Protein AF-C7J735-F1 (afdb_monomer_lite)

Radius of gyration: 34.57 Å; chains: 1; bounding box: 95×68×77 Å

Sequence (208 aa):
MADGSDGPDVSPAAAAAAGGGGGGEIWGTLEELLLACAVSRHGTGSWDSVAMEVQTRSPLAARPGLTPTSCRLRFRHLHRRFSVGGAAEEDDDDEEAEEGGPDASAADGWMDELRRLRVAELRREVERCDLSIGTLQTKVKRLREEREQSIHGGGGGEGKPETANGDERLSSEEPGRSCRESNSTDLKPAARAGDHSVKAEEEDEDAA

Organism: Oryza sativa subsp. japonica (NCBI:txid39947)

Foldseek 3Di:
DDDDDDDDDDDPPPPPPPPDPPPPDPDDLLLLLLLLVQCLPVKPPCLVSSLVSSLVPDPCVVPPDSHSVNSLVVVQVVLCVVVVVPDDDDPDPDPDDDPDDPISVSSVVCSVVSVVVVVVVVVVVVVVVVVVVVVVVVVVVVVVVVVVCVVVVVPDPDPDDDDDDDDDDDDDDDDDDDDDDDDDPDDDDDDDDDDDDDDDDDDDDDDD

Secondary structure (DSSP, 8-state):
-------------SSTT---TTTT-S--HHHHHHHHHHHHHH-TT-HHHHHHHHHHH-TTTTSTT--HHHHHHHHHHHHHHHHTTS--------TT--S-PPPTHHHHHHHHHHHHHHHHHHHHHHHHHHHHHHHHHHHHHHHHHHHHHHHHHTS-----------------------------------------------------

pLDDT: mean 74.56, std 21.27, range [34.97, 98.69]

Structure (mmCIF, N/CA/C/O backbone):
data_AF-C7J735-F1
#
_entry.id   AF-C7J735-F1
#
loop_
_atom_site.group_PDB
_atom_site.id
_atom_site.type_symbol
_atom_site.label_atom_id
_atom_site.label_alt_id
_atom_site.label_comp_id
_atom_site.label_asym_id
_atom_site.label_entity_id
_atom_site.label_seq_id
_atom_site.pdbx_PDB_ins_code
_atom_site.Cartn_x
_atom_site.Cartn_y
_atom_site.Cartn_z
_atom_site.occupancy
_atom_site.B_iso_or_equiv
_atom_site.auth_seq_id
_atom_site.auth_comp_id
_atom_site.auth_asym_id
_atom_site.auth_atom_id
_atom_site.pdbx_PDB_model_num
ATOM 1 N N . MET A 1 1 ? -54.122 29.408 31.989 1.00 50.25 1 MET A N 1
ATOM 2 C CA . MET A 1 1 ? -52.896 30.212 31.811 1.00 50.25 1 MET A CA 1
ATOM 3 C C . MET A 1 1 ? -51.697 29.307 32.062 1.00 50.25 1 MET A C 1
ATOM 5 O O . MET A 1 1 ? -51.271 29.199 33.200 1.00 50.25 1 MET A O 1
ATOM 9 N N . ALA A 1 2 ? -51.258 28.586 31.032 1.00 67.94 2 ALA A N 1
ATOM 10 C CA . ALA A 1 2 ? -49.938 27.966 30.871 1.00 67.94 2 ALA A CA 1
ATOM 11 C C . ALA A 1 2 ? -49.992 27.263 29.506 1.00 67.94 2 ALA A C 1
ATOM 13 O O . ALA A 1 2 ? -50.450 26.131 29.393 1.00 67.94 2 ALA A O 1
ATOM 14 N N . ASP A 1 3 ? -49.683 28.045 28.480 1.00 53.84 3 ASP A N 1
ATOM 15 C CA . ASP A 1 3 ? -49.503 27.636 27.091 1.00 53.84 3 ASP A CA 1
ATOM 16 C C . ASP A 1 3 ? -48.091 27.040 26.972 1.00 53.84 3 ASP A C 1
ATOM 18 O O . ASP A 1 3 ? -47.134 27.640 27.467 1.00 53.84 3 ASP A O 1
ATOM 22 N N . GLY A 1 4 ? -47.968 25.837 26.417 1.00 67.69 4 GLY A N 1
ATOM 23 C CA . GLY A 1 4 ? -46.703 25.116 26.275 1.00 67.69 4 GLY A CA 1
ATOM 24 C C . GLY A 1 4 ? -46.519 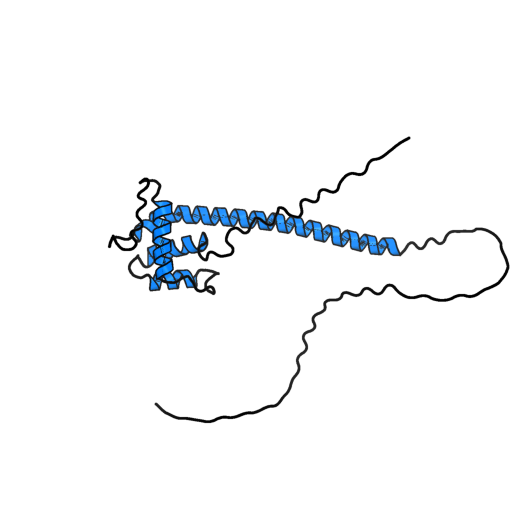24.709 24.824 1.00 67.69 4 GLY A C 1
ATOM 25 O O . GLY A 1 4 ? -47.017 23.663 24.422 1.00 67.69 4 GLY A O 1
ATOM 26 N N . SER A 1 5 ? -45.852 25.572 24.056 1.00 69.50 5 SER A N 1
ATOM 27 C CA . SER A 1 5 ? -45.596 25.419 22.623 1.00 69.50 5 SER A CA 1
ATOM 28 C C . SER A 1 5 ? -44.799 24.168 22.262 1.00 69.50 5 SER A C 1
ATOM 30 O O . SER A 1 5 ? -43.700 23.941 22.769 1.00 69.50 5 SER A O 1
ATOM 32 N N . ASP A 1 6 ? -45.338 23.459 21.274 1.00 58.41 6 ASP A N 1
ATOM 33 C CA . ASP A 1 6 ? -44.662 22.560 20.342 1.00 58.41 6 ASP A CA 1
ATOM 34 C C . ASP A 1 6 ? -43.613 23.284 19.477 1.00 58.41 6 ASP A C 1
ATOM 36 O O . ASP A 1 6 ? -43.806 24.432 19.064 1.00 58.41 6 ASP A O 1
ATOM 40 N N . GLY A 1 7 ? -42.551 22.563 19.107 1.00 60.53 7 GLY A N 1
ATOM 41 C CA . GLY A 1 7 ? -41.703 22.897 17.959 1.00 60.53 7 GLY A CA 1
ATOM 42 C C . GLY A 1 7 ? -40.249 22.419 18.074 1.00 60.53 7 GLY A C 1
ATOM 43 O O . GLY A 1 7 ? -39.656 22.469 19.148 1.00 60.53 7 GLY A O 1
ATOM 44 N N . PRO A 1 8 ? -39.610 22.086 16.944 1.00 60.94 8 PRO A N 1
ATOM 45 C CA . PRO A 1 8 ? -39.912 20.893 16.152 1.00 60.94 8 PRO A CA 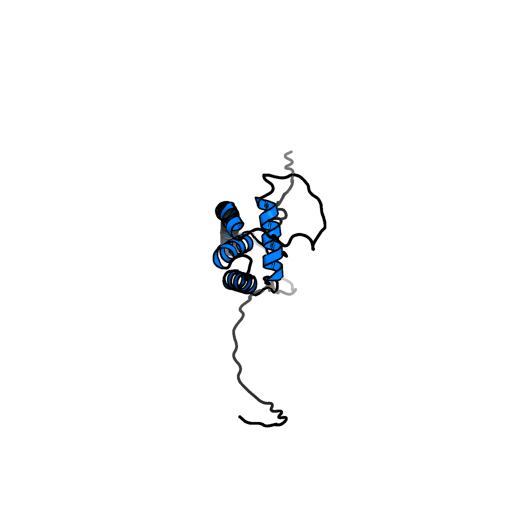1
ATOM 46 C C . PRO A 1 8 ? -38.731 19.905 16.120 1.00 60.94 8 PRO A C 1
ATOM 48 O O . PRO A 1 8 ? -37.568 20.291 16.218 1.00 60.94 8 PRO A O 1
ATOM 51 N N . ASP A 1 9 ? -39.057 18.625 15.926 1.00 51.97 9 ASP A N 1
ATOM 52 C CA . ASP A 1 9 ? -38.133 17.535 15.598 1.00 51.97 9 ASP A CA 1
ATOM 53 C C . ASP A 1 9 ? -37.339 17.869 14.322 1.00 51.97 9 ASP A C 1
ATOM 55 O O . ASP A 1 9 ? -37.845 17.806 13.202 1.00 51.97 9 ASP A O 1
ATOM 59 N N . VAL A 1 10 ? -36.082 18.270 14.499 1.00 60.06 10 VAL A N 1
ATOM 60 C CA . VAL A 1 10 ? -35.089 18.367 13.429 1.00 60.06 10 VAL A CA 1
ATOM 61 C C . VAL A 1 10 ? -34.220 17.120 13.533 1.00 60.06 10 VAL A C 1
ATOM 63 O O . VAL A 1 10 ? -33.261 17.049 14.296 1.00 60.06 10 VAL A O 1
ATOM 66 N N . SER A 1 11 ? -34.596 16.107 12.758 1.00 61.34 11 SER A N 1
ATOM 67 C CA . SER A 1 11 ? -33.798 14.911 12.506 1.00 61.34 11 SER A CA 1
ATOM 68 C C . SER A 1 11 ? -32.768 15.192 11.398 1.00 61.34 11 SER A C 1
ATOM 70 O O . SER A 1 11 ? -33.152 15.296 10.231 1.00 61.34 11 SER A O 1
ATOM 72 N N . PRO A 1 12 ? -31.450 15.257 11.677 1.00 51.78 12 PRO A N 1
ATOM 73 C CA . PRO A 1 12 ? -30.425 15.292 10.639 1.00 51.78 12 PRO A CA 1
ATOM 74 C C . PRO A 1 12 ? -30.079 13.858 10.200 1.00 51.78 12 PRO A C 1
ATOM 76 O O . PRO A 1 12 ? -28.960 13.392 10.380 1.00 51.78 12 PRO A O 1
ATOM 79 N N . ALA A 1 13 ? -31.040 13.122 9.634 1.00 50.16 13 ALA A N 1
ATOM 80 C CA . ALA A 1 13 ? -30.799 11.756 9.146 1.00 50.16 13 ALA A CA 1
ATOM 81 C C . ALA A 1 13 ? -30.350 11.696 7.669 1.00 50.16 13 ALA A C 1
ATOM 83 O O . ALA A 1 13 ? -29.989 10.629 7.181 1.00 50.16 13 ALA A O 1
ATOM 84 N N . ALA A 1 14 ? -30.335 12.827 6.952 1.00 45.50 14 ALA A N 1
ATOM 85 C CA . ALA A 1 14 ? -30.096 12.859 5.503 1.00 45.50 14 ALA A CA 1
ATOM 86 C C . ALA A 1 14 ? -28.713 13.393 5.069 1.00 45.50 14 ALA A C 1
ATOM 88 O O . ALA A 1 14 ? -28.390 13.340 3.887 1.00 45.50 14 ALA A O 1
ATOM 89 N N . ALA A 1 15 ? -27.866 13.875 5.988 1.00 41.88 15 ALA A N 1
ATOM 90 C CA . ALA A 1 15 ? -26.591 14.520 5.630 1.00 41.88 15 ALA A CA 1
ATOM 91 C C . ALA A 1 15 ? -25.355 13.590 5.643 1.00 41.88 15 ALA A C 1
ATOM 93 O O . ALA A 1 15 ? -24.274 14.005 5.237 1.00 41.88 15 ALA A O 1
ATOM 94 N N . ALA A 1 16 ? -25.486 12.328 6.066 1.00 42.38 16 ALA A N 1
ATOM 95 C CA . ALA A 1 16 ? -24.344 11.412 6.220 1.00 42.38 16 ALA A CA 1
ATOM 96 C C . ALA A 1 16 ? -24.025 10.547 4.978 1.00 42.38 16 ALA A C 1
ATOM 98 O O . ALA A 1 16 ? -23.106 9.733 5.017 1.00 42.38 16 ALA A O 1
ATOM 99 N N . ALA A 1 17 ? -24.742 10.720 3.861 1.00 41.00 17 ALA A N 1
ATOM 100 C CA . ALA A 1 17 ? -24.551 9.918 2.644 1.00 41.00 17 ALA A CA 1
ATOM 101 C C . ALA A 1 17 ? -23.485 10.470 1.668 1.00 41.00 17 ALA A C 1
ATOM 103 O O . ALA A 1 17 ? -23.292 9.913 0.592 1.00 41.00 17 ALA A O 1
ATOM 104 N N . ALA A 1 18 ? -22.752 11.528 2.033 1.00 38.03 18 ALA A N 1
ATOM 105 C CA . ALA A 1 18 ? -21.696 12.127 1.206 1.00 38.03 18 ALA A CA 1
ATOM 106 C C . ALA A 1 18 ? -20.280 11.617 1.565 1.00 38.03 18 ALA A C 1
ATOM 108 O O . ALA A 1 18 ? -19.313 12.372 1.558 1.00 38.03 18 ALA A O 1
ATOM 109 N N . GLY A 1 19 ? -20.163 10.329 1.913 1.00 36.25 19 GLY A N 1
ATOM 110 C CA . GLY A 1 19 ? -18.908 9.666 2.302 1.00 36.25 19 GLY A CA 1
ATOM 111 C C . GLY A 1 19 ? -18.383 8.625 1.306 1.00 36.25 19 GLY A C 1
ATOM 112 O O . GLY A 1 19 ? -17.532 7.828 1.681 1.00 36.25 19 GLY A O 1
ATOM 113 N N . GLY A 1 20 ? -18.896 8.609 0.071 1.00 37.41 20 GLY A N 1
ATOM 114 C CA . GLY A 1 20 ? -18.528 7.664 -0.994 1.00 37.41 20 GLY A CA 1
ATOM 115 C C . GLY A 1 20 ? -18.121 8.373 -2.288 1.00 37.41 20 GLY A C 1
ATOM 116 O O . GLY A 1 20 ? -18.670 8.098 -3.352 1.00 37.41 20 GLY A O 1
ATOM 117 N N . GLY A 1 21 ? -17.212 9.346 -2.202 1.00 34.97 21 GLY A N 1
ATOM 118 C CA . GLY A 1 21 ? -16.634 10.003 -3.376 1.00 34.97 21 GLY A CA 1
ATOM 119 C C . GLY A 1 21 ? -15.638 9.078 -4.067 1.00 34.97 21 GLY A C 1
ATOM 120 O O . GLY A 1 21 ? -14.486 9.016 -3.656 1.00 34.97 21 GLY A O 1
ATOM 121 N N . GLY A 1 22 ? -16.106 8.345 -5.081 1.00 39.25 22 GLY A N 1
ATOM 122 C CA . GLY A 1 22 ? -15.268 7.496 -5.935 1.00 39.25 22 GLY A CA 1
ATOM 123 C C . GLY A 1 22 ? -15.915 6.201 -6.443 1.00 39.25 22 GLY A C 1
ATOM 124 O O . GLY A 1 22 ? -15.202 5.296 -6.851 1.00 39.25 22 GLY A O 1
ATOM 125 N N . GLY A 1 23 ? -17.247 6.063 -6.434 1.00 46.22 23 GLY A N 1
ATOM 126 C CA . GLY A 1 23 ? -17.954 4.829 -6.829 1.00 46.22 23 GLY A CA 1
ATOM 127 C C . GLY A 1 23 ? -17.825 4.375 -8.296 1.00 46.22 23 GLY A C 1
ATOM 128 O O . GLY A 1 23 ? -18.553 3.471 -8.699 1.00 46.22 23 GLY A O 1
ATOM 129 N N . GLY A 1 24 ? -16.925 4.957 -9.094 1.00 60.53 24 GLY A N 1
ATOM 130 C CA . GLY A 1 24 ? -16.769 4.641 -10.518 1.00 60.53 24 GLY A CA 1
ATOM 131 C C . GLY A 1 24 ? -15.336 4.631 -11.054 1.00 60.53 24 GLY A C 1
ATOM 132 O O . GLY A 1 24 ? -15.134 4.151 -12.165 1.00 60.53 24 GLY A O 1
ATOM 133 N N . GLU A 1 25 ? -14.340 5.098 -10.299 1.00 79.31 25 GLU A N 1
ATOM 134 C CA . GLU A 1 25 ? -12.951 5.087 -10.765 1.00 79.31 25 GLU A CA 1
ATOM 135 C C . GLU A 1 25 ? -12.218 3.858 -10.213 1.00 79.31 25 GLU A C 1
ATOM 137 O O . GLU A 1 25 ? -12.292 3.554 -9.026 1.00 79.31 25 GLU A O 1
ATOM 142 N N . ILE A 1 26 ? -11.540 3.112 -11.089 1.00 87.62 26 ILE A N 1
ATOM 143 C CA . ILE A 1 26 ? -10.794 1.892 -10.723 1.00 87.62 26 ILE A CA 1
ATOM 144 C C . ILE A 1 26 ? -9.548 2.239 -9.891 1.00 87.62 26 ILE A C 1
ATOM 146 O O . ILE A 1 26 ? -9.051 1.404 -9.146 1.00 87.62 26 ILE A O 1
ATOM 150 N N . TRP A 1 27 ? -9.058 3.474 -9.996 1.00 91.38 27 TRP A N 1
ATOM 151 C CA . TRP A 1 27 ? -7.826 3.941 -9.373 1.00 91.38 27 TRP A CA 1
ATOM 152 C C . TRP A 1 27 ? -8.082 4.641 -8.033 1.00 91.38 27 TRP A C 1
ATOM 154 O O . TRP A 1 27 ? -8.308 5.849 -7.994 1.00 91.38 27 TRP A O 1
ATOM 164 N N . GLY A 1 28 ? -8.013 3.887 -6.932 1.00 91.88 28 GLY A N 1
ATOM 165 C CA . GLY A 1 28 ? -7.930 4.425 -5.570 1.00 91.88 28 GLY A CA 1
ATOM 166 C C . GLY A 1 28 ? -6.485 4.563 -5.072 1.00 91.88 28 GLY A C 1
ATOM 167 O O . GLY A 1 28 ? -5.532 4.212 -5.769 1.00 91.88 28 GLY A O 1
ATOM 168 N N . THR A 1 29 ? -6.298 5.024 -3.827 1.00 94.62 29 THR A N 1
ATOM 169 C CA . THR A 1 29 ? -4.947 5.134 -3.225 1.00 94.62 29 THR A CA 1
ATOM 170 C C . THR A 1 29 ? -4.247 3.782 -3.093 1.00 94.62 29 THR A C 1
ATOM 172 O O . THR A 1 29 ? -3.018 3.715 -3.114 1.00 94.62 29 THR A O 1
ATOM 175 N N . LEU A 1 30 ? -5.015 2.693 -2.959 1.00 95.31 30 LEU A N 1
ATOM 176 C CA . LEU A 1 30 ? -4.481 1.336 -2.947 1.00 95.31 30 LEU A CA 1
ATOM 177 C C . LEU A 1 30 ? -3.935 0.959 -4.323 1.00 95.31 30 LEU A C 1
ATOM 179 O O . LEU A 1 30 ? -2.794 0.519 -4.416 1.00 95.31 30 LEU A O 1
ATOM 183 N N . GLU A 1 31 ? -4.725 1.136 -5.379 1.00 95.38 31 GLU A N 1
ATOM 184 C CA . GLU A 1 31 ? -4.323 0.805 -6.745 1.00 95.38 31 GLU A CA 1
ATOM 185 C C . GLU A 1 31 ? -3.136 1.659 -7.208 1.00 95.38 31 GLU A C 1
ATOM 187 O O . GLU A 1 31 ? -2.222 1.132 -7.837 1.00 95.38 31 GLU A O 1
ATOM 192 N N . GLU A 1 32 ? -3.088 2.940 -6.831 1.00 95.88 32 GLU A N 1
ATOM 193 C CA . GLU A 1 32 ? -1.933 3.820 -7.058 1.00 95.88 32 GLU A CA 1
ATOM 194 C C . GLU A 1 32 ? -0.662 3.313 -6.353 1.00 95.88 32 GLU A C 1
ATOM 196 O O . GLU A 1 32 ? 0.412 3.271 -6.958 1.00 95.88 32 GLU A O 1
ATOM 201 N N . LEU A 1 33 ? -0.778 2.875 -5.094 1.00 97.12 33 LEU A N 1
ATOM 202 C CA . LEU A 1 33 ? 0.336 2.291 -4.346 1.00 97.12 33 LEU A CA 1
ATOM 203 C C . LEU A 1 33 ? 0.805 0.965 -4.962 1.00 97.12 33 LEU A C 1
ATOM 205 O O . LEU A 1 33 ? 2.007 0.745 -5.110 1.00 97.12 33 LEU A O 1
ATOM 209 N N . LEU A 1 34 ? -0.128 0.087 -5.340 1.00 96.62 34 LEU A N 1
ATOM 210 C CA . LEU A 1 34 ? 0.181 -1.181 -6.003 1.00 96.62 34 LEU A CA 1
ATOM 211 C C . LEU A 1 34 ? 0.889 -0.952 -7.338 1.00 96.62 34 LEU A C 1
ATOM 213 O O . LEU A 1 34 ? 1.871 -1.636 -7.620 1.00 96.62 34 LEU A O 1
ATOM 217 N N . LEU A 1 35 ? 0.434 0.030 -8.120 1.00 97.06 35 LEU A N 1
ATOM 218 C CA . LEU A 1 35 ? 1.056 0.413 -9.382 1.00 97.06 35 LEU A CA 1
ATOM 219 C C . LEU A 1 35 ? 2.502 0.867 -9.181 1.00 97.06 35 LEU A C 1
ATOM 221 O O . LEU A 1 35 ? 3.392 0.347 -9.850 1.00 97.06 35 LEU A O 1
ATOM 225 N N . ALA A 1 36 ? 2.759 1.773 -8.233 1.00 97.00 36 ALA A N 1
ATOM 226 C CA . ALA A 1 36 ? 4.119 2.218 -7.929 1.00 97.00 36 ALA A CA 1
ATOM 227 C C . ALA A 1 36 ? 5.021 1.048 -7.497 1.00 97.00 36 ALA A C 1
ATOM 229 O O . ALA A 1 36 ? 6.144 0.916 -7.978 1.00 97.00 36 ALA A O 1
ATOM 230 N N . CYS A 1 37 ? 4.511 0.150 -6.647 1.00 96.56 37 CYS A N 1
ATOM 231 C CA . CYS A 1 37 ? 5.246 -1.037 -6.212 1.00 96.56 37 CYS A CA 1
ATOM 232 C C . CYS A 1 37 ? 5.483 -2.069 -7.324 1.00 96.56 37 CYS A C 1
ATOM 234 O O . CYS A 1 37 ? 6.403 -2.876 -7.193 1.00 96.56 37 CYS A O 1
ATOM 236 N N . ALA A 1 38 ? 4.627 -2.134 -8.342 1.00 97.38 38 ALA A N 1
ATOM 237 C CA . ALA A 1 38 ? 4.801 -3.031 -9.481 1.00 97.38 38 ALA A CA 1
ATOM 238 C C . ALA A 1 38 ? 5.811 -2.450 -10.479 1.00 97.38 38 ALA A C 1
ATOM 240 O O . ALA A 1 38 ? 6.720 -3.152 -10.920 1.00 97.38 38 ALA A O 1
ATOM 241 N N . VAL A 1 39 ? 5.726 -1.146 -10.761 1.00 97.25 39 VAL A N 1
ATOM 242 C CA . VAL A 1 39 ? 6.682 -0.443 -11.627 1.00 97.25 39 VAL A CA 1
ATOM 243 C C . VAL A 1 39 ? 8.094 -0.456 -11.034 1.00 97.25 39 VAL A C 1
ATOM 245 O O . VAL A 1 39 ? 9.041 -0.704 -11.774 1.00 97.25 39 VAL A O 1
ATOM 248 N N . SER A 1 40 ? 8.261 -0.302 -9.715 1.00 95.62 40 SER A N 1
ATOM 249 C CA . SER A 1 40 ? 9.594 -0.375 -9.091 1.00 95.62 40 SER A CA 1
ATOM 250 C C . SER A 1 40 ? 10.258 -1.757 -9.200 1.00 95.62 40 SER A C 1
ATOM 252 O O . SER A 1 40 ? 11.476 -1.869 -9.092 1.00 95.62 40 SER A O 1
ATOM 254 N N . ARG A 1 41 ? 9.479 -2.825 -9.433 1.00 95.69 41 ARG A N 1
ATOM 255 C CA . ARG A 1 41 ? 9.982 -4.205 -9.565 1.00 95.69 41 ARG A CA 1
ATOM 256 C C . ARG A 1 41 ? 10.149 -4.664 -11.007 1.00 95.69 41 ARG A C 1
ATOM 258 O O . ARG A 1 41 ? 11.109 -5.366 -11.309 1.00 95.69 41 ARG A O 1
ATOM 265 N N . HIS A 1 42 ? 9.215 -4.295 -11.875 1.00 96.62 42 HIS A N 1
ATOM 266 C CA . HIS A 1 42 ? 9.166 -4.737 -13.270 1.00 96.62 42 HIS A CA 1
ATOM 267 C C . HIS A 1 42 ? 9.726 -3.703 -14.259 1.00 96.62 42 HIS A C 1
ATOM 269 O O . HIS A 1 42 ? 9.985 -4.026 -15.421 1.00 96.62 42 HIS A O 1
ATOM 275 N N . GLY A 1 43 ? 9.935 -2.468 -13.804 1.00 95.44 43 GLY A N 1
ATOM 276 C CA . GLY A 1 43 ? 10.350 -1.351 -14.637 1.00 95.44 43 GLY A CA 1
ATOM 277 C C . GLY A 1 43 ? 9.229 -0.814 -15.533 1.00 95.44 43 GLY A C 1
ATOM 278 O O . GLY A 1 43 ? 8.107 -1.321 -15.558 1.00 95.44 43 GLY A O 1
ATOM 279 N N . THR A 1 44 ? 9.553 0.207 -16.323 1.00 95.25 44 THR A N 1
ATOM 280 C CA . THR A 1 44 ? 8.647 0.842 -17.303 1.00 95.25 44 THR A CA 1
ATOM 281 C C . THR A 1 44 ? 8.676 0.168 -18.681 1.00 95.25 44 THR A C 1
ATOM 283 O O . THR A 1 44 ? 7.997 0.617 -19.604 1.00 95.25 44 THR A O 1
ATOM 286 N N . GLY A 1 45 ? 9.433 -0.928 -18.823 1.00 94.12 45 GLY A N 1
ATOM 287 C CA . GLY A 1 45 ? 9.558 -1.711 -20.058 1.00 94.12 45 GLY A CA 1
ATOM 288 C C . GLY A 1 45 ? 8.664 -2.954 -20.138 1.00 94.12 45 GLY A C 1
ATOM 289 O O . GLY A 1 45 ? 8.594 -3.572 -21.195 1.00 94.12 45 GLY A O 1
ATOM 290 N N . SER A 1 46 ? 7.983 -3.348 -19.054 1.00 95.25 46 SER A N 1
ATOM 291 C CA . SER A 1 46 ? 7.169 -4.577 -19.016 1.00 95.25 46 SER A CA 1
ATOM 292 C C . SER A 1 46 ? 5.778 -4.355 -18.409 1.00 95.25 46 SER A C 1
ATOM 294 O O . SER A 1 46 ? 5.418 -4.892 -17.361 1.00 95.25 46 SER A O 1
ATOM 296 N N . TRP A 1 47 ? 4.961 -3.549 -19.094 1.00 97.06 47 TRP A N 1
ATOM 297 C CA . TRP A 1 47 ? 3.619 -3.178 -18.627 1.00 97.06 47 TRP A CA 1
ATOM 298 C C . TRP A 1 47 ? 2.661 -4.364 -18.458 1.00 97.06 47 TRP A C 1
ATOM 300 O O . TRP A 1 47 ? 1.762 -4.282 -17.624 1.00 97.06 47 TRP A O 1
ATOM 310 N N . ASP A 1 48 ? 2.868 -5.473 -19.173 1.00 97.44 48 ASP A N 1
ATOM 311 C CA . ASP A 1 48 ? 2.111 -6.713 -18.963 1.00 97.44 48 ASP A CA 1
ATOM 312 C C . ASP A 1 48 ? 2.360 -7.305 -17.571 1.00 97.44 48 ASP A C 1
ATOM 314 O O . ASP A 1 48 ? 1.414 -7.618 -16.847 1.00 97.44 48 ASP A O 1
ATOM 318 N N . SER A 1 49 ? 3.626 -7.380 -17.150 1.00 97.50 49 SER A N 1
ATOM 319 C CA . SER A 1 49 ? 4.006 -7.838 -15.808 1.00 97.50 49 SER A CA 1
ATOM 320 C C . SER A 1 49 ? 3.467 -6.901 -14.727 1.00 97.50 49 SER A C 1
ATOM 322 O O . SER A 1 49 ? 2.920 -7.363 -13.725 1.00 97.50 49 SER A O 1
ATOM 324 N N . VAL A 1 50 ? 3.559 -5.585 -14.956 1.00 97.50 50 VAL A N 1
ATOM 325 C CA . VAL A 1 50 ? 3.003 -4.564 -14.054 1.00 97.50 50 VAL A CA 1
ATOM 326 C C . VAL A 1 50 ? 1.494 -4.750 -13.894 1.00 97.50 50 VAL A C 1
ATOM 328 O O . VAL A 1 50 ? 1.003 -4.826 -12.769 1.00 97.50 50 VAL A O 1
ATOM 331 N N . ALA A 1 51 ? 0.755 -4.860 -14.999 1.00 95.88 51 ALA A N 1
ATOM 332 C CA . ALA A 1 51 ? -0.694 -5.030 -14.974 1.00 95.88 51 ALA A CA 1
ATOM 333 C C . ALA A 1 51 ? -1.106 -6.324 -14.264 1.00 95.88 51 ALA A C 1
ATOM 335 O O . ALA A 1 51 ? -1.979 -6.290 -13.398 1.00 95.88 51 ALA A O 1
ATOM 336 N N . MET A 1 52 ? -0.441 -7.442 -14.564 1.00 95.19 52 MET A N 1
ATOM 337 C CA . MET A 1 52 ? -0.692 -8.726 -13.904 1.00 95.19 52 MET A CA 1
ATOM 338 C C . MET A 1 52 ? -0.450 -8.660 -12.394 1.00 95.19 52 MET A C 1
ATOM 340 O O . MET A 1 52 ? -1.249 -9.187 -11.614 1.00 95.19 52 MET A O 1
ATOM 344 N N . GLU A 1 53 ? 0.617 -7.989 -11.954 1.00 96.06 53 GLU A N 1
ATOM 345 C CA . GLU A 1 53 ? 0.880 -7.814 -10.528 1.00 96.06 53 GLU A CA 1
ATOM 346 C C . GLU A 1 53 ? -0.189 -6.942 -9.849 1.00 96.06 53 GLU A C 1
ATOM 348 O O . GLU A 1 53 ? -0.693 -7.310 -8.781 1.00 96.06 53 GLU A O 1
ATOM 353 N N . VAL A 1 54 ? -0.562 -5.812 -10.459 1.00 95.56 54 VAL A N 1
ATOM 354 C CA . VAL A 1 54 ? -1.590 -4.911 -9.913 1.00 95.56 54 VAL A CA 1
ATOM 355 C C . VAL A 1 54 ? -2.942 -5.626 -9.828 1.00 95.56 54 VAL A C 1
ATOM 357 O O . VAL A 1 54 ? -3.601 -5.553 -8.790 1.00 95.56 54 VAL A O 1
ATOM 360 N N . GLN A 1 55 ? -3.323 -6.382 -10.862 1.00 93.69 55 GLN A N 1
ATOM 361 C CA . GLN A 1 55 ? -4.538 -7.201 -10.870 1.00 93.69 55 GLN A CA 1
ATOM 362 C C . GLN A 1 55 ? -4.523 -8.249 -9.757 1.00 93.69 55 GLN A C 1
ATOM 364 O O . GLN A 1 55 ? -5.488 -8.360 -9.014 1.00 93.69 55 GLN A O 1
ATOM 369 N N . THR A 1 56 ? -3.420 -8.977 -9.583 1.00 93.44 56 THR A N 1
ATOM 370 C CA . THR A 1 56 ? -3.328 -10.050 -8.576 1.00 93.44 56 THR A CA 1
ATOM 371 C C . THR A 1 56 ? -3.476 -9.526 -7.142 1.00 93.44 56 THR A C 1
ATOM 373 O O . THR A 1 56 ? -3.886 -10.262 -6.245 1.00 93.44 56 THR A O 1
ATOM 376 N N . ARG A 1 57 ? -3.130 -8.256 -6.901 1.00 93.94 57 ARG A N 1
ATOM 377 C CA . ARG A 1 57 ? -3.119 -7.649 -5.562 1.00 93.94 57 ARG A CA 1
ATOM 378 C C . ARG A 1 57 ? -4.294 -6.720 -5.276 1.00 93.94 57 ARG A C 1
ATOM 380 O O . ARG A 1 57 ? -4.518 -6.395 -4.110 1.00 93.94 57 ARG A O 1
ATOM 387 N N . SER A 1 58 ? -5.018 -6.265 -6.296 1.00 90.75 58 SER A N 1
ATOM 388 C CA . SER A 1 58 ? -6.162 -5.378 -6.098 1.00 90.75 58 SER A CA 1
ATOM 389 C C . SER A 1 58 ? -7.412 -6.188 -5.728 1.00 90.75 58 SER A C 1
ATOM 391 O O . SER A 1 58 ? -7.751 -7.151 -6.415 1.00 90.75 58 SER A O 1
ATOM 393 N N . PRO A 1 59 ? -8.180 -5.785 -4.699 1.00 85.12 59 PRO A N 1
ATOM 394 C CA . PRO A 1 59 ? -9.500 -6.363 -4.443 1.00 85.12 59 PRO A CA 1
ATOM 395 C C . PRO A 1 59 ? -10.494 -6.073 -5.584 1.00 85.12 59 PRO A C 1
ATOM 397 O O . PRO A 1 59 ? -11.540 -6.714 -5.669 1.00 85.12 59 PRO A O 1
ATOM 400 N N . LEU A 1 60 ? -10.169 -5.130 -6.477 1.00 76.62 60 LEU A N 1
ATOM 401 C CA . LEU A 1 60 ? -10.930 -4.798 -7.677 1.00 76.62 60 LEU A CA 1
ATOM 402 C C . LEU A 1 60 ? -10.513 -5.633 -8.897 1.00 76.62 60 LEU A C 1
ATOM 404 O O . LEU A 1 60 ? -10.965 -5.322 -9.993 1.00 76.62 60 LEU A O 1
ATOM 408 N N . ALA A 1 61 ? -9.715 -6.698 -8.735 1.00 68.38 61 ALA A N 1
ATOM 409 C CA . ALA A 1 61 ? -9.261 -7.575 -9.825 1.00 68.38 61 ALA A CA 1
ATOM 410 C C . ALA A 1 61 ? -10.389 -8.075 -10.745 1.00 68.38 61 ALA A C 1
ATOM 412 O O . ALA A 1 61 ? -10.176 -8.312 -11.929 1.00 68.38 61 ALA A O 1
ATOM 413 N N . ALA A 1 62 ? -11.605 -8.216 -10.209 1.00 69.12 62 ALA A N 1
ATOM 414 C CA . ALA A 1 62 ? -12.783 -8.623 -10.970 1.00 69.12 62 ALA A CA 1
ATOM 415 C C . ALA A 1 62 ? -13.335 -7.528 -11.908 1.00 69.12 62 ALA A C 1
ATOM 417 O O . ALA A 1 62 ? -14.201 -7.815 -12.733 1.00 69.12 62 ALA A O 1
ATOM 418 N N . ARG A 1 63 ? -12.883 -6.271 -11.786 1.00 72.12 63 ARG A N 1
ATOM 419 C CA . ARG A 1 63 ? -13.303 -5.160 -12.646 1.00 72.12 63 ARG A CA 1
ATOM 420 C C . ARG A 1 63 ? -12.368 -5.057 -13.857 1.00 72.12 63 ARG A C 1
ATOM 422 O O . ARG A 1 63 ? -11.175 -4.804 -13.677 1.00 72.12 63 ARG A O 1
ATOM 429 N N . PRO A 1 64 ? -12.882 -5.189 -15.091 1.00 74.25 64 PRO A N 1
ATOM 430 C CA . PRO A 1 64 ? -12.073 -4.941 -16.274 1.00 74.25 64 PRO A CA 1
ATOM 431 C C . PRO A 1 64 ? -11.634 -3.471 -16.288 1.00 74.25 64 PRO A C 1
ATOM 433 O O . PRO A 1 64 ? -12.461 -2.567 -16.200 1.00 74.25 64 PRO A O 1
ATOM 436 N N . GLY A 1 65 ? -10.322 -3.237 -16.366 1.00 8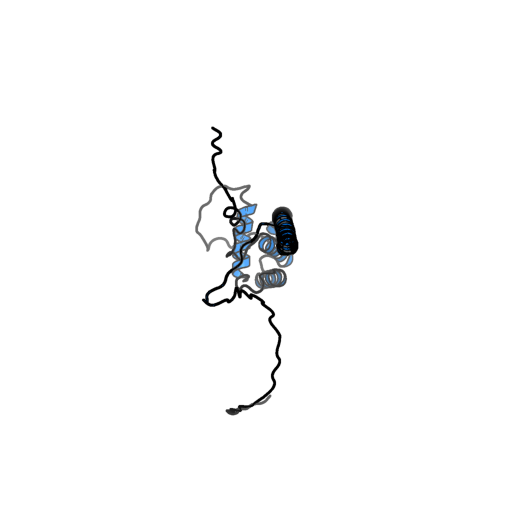4.06 65 GLY A N 1
ATOM 437 C CA . GLY A 1 65 ? -9.753 -1.892 -16.506 1.00 84.06 65 GLY A CA 1
ATOM 438 C C . GLY A 1 65 ? -8.336 -1.707 -15.961 1.00 84.06 65 GLY A C 1
ATOM 439 O O . GLY A 1 65 ? -7.720 -0.685 -16.247 1.00 84.06 65 GLY A O 1
ATOM 440 N N . LEU A 1 66 ? -7.764 -2.697 -15.268 1.00 90.69 66 LEU A N 1
ATOM 441 C CA . LEU A 1 66 ? -6.339 -2.737 -14.890 1.00 90.69 66 LEU A CA 1
ATOM 442 C C . LEU A 1 66 ? -5.461 -3.307 -16.026 1.00 90.69 66 LEU A C 1
ATOM 444 O O . LEU A 1 66 ? -4.742 -4.285 -15.855 1.00 90.69 66 LEU A O 1
ATOM 448 N N . THR A 1 67 ? -5.579 -2.736 -17.222 1.00 93.44 67 THR A N 1
ATOM 449 C CA . THR A 1 67 ? -4.821 -3.121 -18.427 1.00 93.44 67 THR A CA 1
ATOM 450 C C . THR A 1 67 ? -3.386 -2.563 -18.423 1.00 93.44 67 THR A C 1
ATOM 452 O O . THR A 1 67 ? -3.147 -1.537 -17.786 1.00 93.44 67 THR A O 1
ATOM 455 N N . PRO A 1 68 ? -2.443 -3.133 -19.200 1.00 96.12 68 PRO A N 1
ATOM 456 C CA . PRO A 1 68 ? -1.102 -2.557 -19.382 1.00 96.12 68 PRO A CA 1
ATOM 457 C C . PRO A 1 68 ? -1.128 -1.072 -19.780 1.00 96.12 68 PRO A C 1
ATOM 459 O O . PRO A 1 68 ? -0.413 -0.249 -19.206 1.00 96.12 68 PRO A O 1
ATOM 462 N N . THR A 1 69 ? -2.018 -0.703 -20.707 1.00 95.06 69 THR A N 1
ATOM 463 C CA . THR A 1 69 ? -2.188 0.681 -21.173 1.00 95.06 69 THR A CA 1
ATOM 464 C C . THR A 1 69 ? -2.690 1.605 -20.066 1.00 95.06 69 THR A C 1
ATOM 466 O O . THR A 1 69 ? -2.149 2.696 -19.886 1.00 95.06 69 THR A O 1
ATOM 469 N N . SER A 1 70 ? -3.689 1.179 -19.286 1.00 93.88 70 SER A N 1
ATOM 470 C CA . SER A 1 70 ? -4.205 1.993 -18.180 1.00 93.88 70 SER A CA 1
ATOM 471 C C . SER A 1 70 ? -3.192 2.132 -17.042 1.00 93.88 70 SER A C 1
ATOM 473 O O . SER A 1 70 ? -3.075 3.223 -16.489 1.00 93.88 70 SER A O 1
ATOM 475 N N . CYS A 1 71 ? -2.401 1.093 -16.744 1.00 95.56 71 CYS A N 1
ATOM 476 C CA . CYS A 1 71 ? -1.265 1.181 -15.822 1.00 95.56 71 CYS A CA 1
ATOM 477 C C . CYS A 1 71 ? -0.247 2.234 -16.285 1.00 95.56 71 CYS A C 1
ATOM 479 O O . CYS A 1 71 ? 0.160 3.080 -15.488 1.00 95.56 71 CYS A O 1
ATOM 481 N N . ARG A 1 72 ? 0.117 2.235 -17.575 1.00 96.06 72 ARG A N 1
ATOM 482 C CA . ARG A 1 72 ? 1.049 3.216 -18.155 1.00 96.06 72 ARG A CA 1
ATOM 483 C C . ARG A 1 72 ? 0.527 4.648 -18.051 1.00 96.06 72 ARG A C 1
ATOM 485 O O . ARG A 1 72 ? 1.242 5.536 -17.586 1.00 96.06 72 ARG A O 1
ATOM 492 N N . LEU A 1 73 ? -0.724 4.873 -18.453 1.00 94.50 73 LEU A N 1
ATOM 493 C CA . LEU A 1 73 ? -1.370 6.187 -18.380 1.00 94.50 73 LEU A CA 1
ATOM 494 C C . LEU A 1 73 ? -1.470 6.680 -16.935 1.00 94.50 73 LEU A C 1
ATOM 496 O O . LEU A 1 73 ? -1.122 7.827 -16.642 1.00 94.50 73 LEU A O 1
ATOM 500 N N . ARG A 1 74 ? -1.880 5.804 -16.009 1.00 95.00 74 ARG A N 1
ATOM 501 C CA . ARG A 1 74 ? -1.983 6.175 -14.599 1.00 95.00 74 ARG A CA 1
ATOM 502 C C . ARG A 1 74 ? -0.618 6.478 -13.998 1.00 95.00 74 ARG A C 1
ATOM 504 O O . ARG A 1 74 ? -0.510 7.453 -13.267 1.00 95.00 74 ARG A O 1
ATOM 511 N N . PHE A 1 75 ? 0.430 5.729 -14.344 1.00 95.62 75 PHE A N 1
ATOM 512 C CA . PHE A 1 75 ? 1.783 6.012 -13.863 1.00 95.62 75 PHE A CA 1
ATOM 513 C C . PHE A 1 75 ? 2.276 7.391 -14.325 1.00 95.62 75 PHE A C 1
ATOM 515 O O . PHE A 1 75 ? 2.822 8.139 -13.519 1.00 95.62 75 PHE A O 1
ATOM 522 N N . ARG A 1 76 ? 1.998 7.789 -15.578 1.00 94.88 76 ARG A N 1
ATOM 523 C CA . ARG A 1 76 ? 2.279 9.155 -16.068 1.00 94.88 76 ARG A CA 1
ATOM 524 C C . ARG A 1 76 ? 1.488 10.220 -15.308 1.00 94.88 76 ARG A C 1
ATOM 526 O O . ARG A 1 76 ? 2.048 11.250 -14.942 1.00 94.88 76 ARG A O 1
ATOM 533 N N . HIS A 1 77 ? 0.199 9.988 -15.050 1.00 93.69 77 HIS A N 1
ATOM 534 C CA . HIS A 1 77 ? -0.614 10.894 -14.230 1.00 93.69 77 HIS A CA 1
ATOM 535 C C . HIS A 1 77 ? -0.035 11.050 -12.820 1.00 93.69 77 HIS A C 1
ATOM 537 O O . HIS A 1 77 ? 0.067 12.160 -12.307 1.00 93.69 77 HIS A O 1
ATOM 543 N N . LEU A 1 78 ? 0.393 9.944 -12.222 1.00 94.06 78 LEU A N 1
ATOM 544 C CA . LEU A 1 78 ? 0.924 9.920 -10.872 1.00 94.06 78 LEU A CA 1
ATOM 545 C C . LEU A 1 78 ? 2.291 10.600 -10.788 1.00 94.06 78 LEU A C 1
ATOM 547 O O . LEU A 1 78 ? 2.515 11.407 -9.891 1.00 94.06 78 LEU A O 1
ATOM 551 N N . HIS A 1 79 ? 3.142 10.380 -11.792 1.00 93.00 79 HIS A N 1
ATOM 552 C CA . HIS A 1 79 ? 4.375 11.135 -11.970 1.00 93.00 79 HIS A CA 1
ATOM 553 C C . HIS A 1 79 ? 4.095 12.638 -12.047 1.00 93.00 79 HIS A C 1
ATOM 555 O O . HIS A 1 79 ? 4.679 13.388 -11.281 1.00 93.00 79 HIS A O 1
ATOM 561 N N . ARG A 1 80 ? 3.147 13.096 -12.878 1.00 91.44 80 ARG A N 1
ATOM 562 C CA . ARG A 1 80 ? 2.767 14.522 -12.914 1.00 91.44 80 ARG A CA 1
ATOM 563 C C . ARG A 1 80 ? 2.304 15.016 -11.543 1.00 91.44 80 ARG A C 1
ATOM 565 O O . ARG A 1 80 ? 2.812 16.014 -11.052 1.00 91.44 80 ARG A O 1
ATOM 572 N N . ARG A 1 81 ? 1.407 14.282 -10.881 1.00 92.38 81 ARG A N 1
ATOM 573 C CA . ARG A 1 81 ? 0.856 14.657 -9.570 1.00 92.38 81 ARG A CA 1
ATOM 574 C C . ARG A 1 81 ? 1.927 14.832 -8.487 1.00 92.38 81 ARG A C 1
ATOM 576 O O . ARG A 1 81 ? 1.791 15.735 -7.669 1.00 92.38 81 ARG A O 1
ATOM 583 N N . PHE A 1 82 ? 2.961 13.990 -8.465 1.00 90.38 82 PHE A N 1
ATOM 584 C CA . PHE A 1 82 ? 4.026 14.061 -7.456 1.00 90.38 82 PHE A CA 1
ATOM 585 C C . PHE A 1 82 ? 5.248 14.885 -7.889 1.00 90.38 82 PHE A C 1
ATOM 587 O O . PHE A 1 82 ? 5.961 15.390 -7.025 1.00 90.38 82 PHE A O 1
ATOM 594 N N . SER A 1 83 ? 5.464 15.080 -9.192 1.00 83.38 83 SER A N 1
ATOM 595 C CA . SER A 1 83 ? 6.551 15.908 -9.734 1.00 83.38 83 SER A CA 1
ATOM 596 C C . SER A 1 83 ? 6.189 17.398 -9.834 1.00 83.38 83 SER A C 1
ATOM 598 O O . SER A 1 83 ? 7.089 18.236 -9.876 1.00 83.38 83 SER A O 1
ATOM 600 N N . VAL A 1 84 ? 4.898 17.767 -9.778 1.00 64.69 84 VAL A N 1
ATOM 601 C CA . VAL A 1 84 ? 4.362 19.157 -9.788 1.00 64.69 84 VAL A CA 1
ATOM 602 C C . VAL A 1 84 ? 4.698 19.965 -8.508 1.00 64.69 84 VAL A C 1
ATOM 604 O O . VAL A 1 84 ? 4.057 20.945 -8.149 1.00 64.69 84 VAL A O 1
ATOM 607 N N . GLY A 1 85 ? 5.792 19.614 -7.831 1.00 56.59 85 GLY A N 1
ATOM 608 C CA . GLY A 1 85 ? 6.518 20.508 -6.927 1.00 56.59 85 GLY A CA 1
ATOM 609 C C . GLY A 1 85 ? 7.610 21.351 -7.609 1.00 56.59 85 GLY A C 1
ATOM 610 O O . GLY A 1 85 ? 8.282 22.097 -6.903 1.00 56.59 85 GLY A O 1
ATOM 611 N N . GLY A 1 86 ? 7.830 21.228 -8.933 1.00 46.34 86 GLY A N 1
ATOM 612 C CA . GLY A 1 86 ? 9.026 21.786 -9.593 1.00 46.34 86 GLY A CA 1
ATOM 613 C C . GLY A 1 86 ? 8.880 22.495 -10.949 1.00 46.34 86 GLY A C 1
ATOM 614 O O . GLY A 1 86 ? 9.834 23.154 -11.350 1.00 46.34 86 GLY A O 1
ATOM 615 N N . ALA A 1 87 ? 7.749 22.421 -11.655 1.00 42.81 87 ALA A N 1
ATOM 616 C CA . ALA A 1 87 ? 7.591 23.112 -12.940 1.00 42.81 87 ALA A CA 1
ATOM 617 C C . ALA A 1 87 ? 6.124 23.476 -13.177 1.00 42.81 87 ALA A C 1
ATOM 619 O O . ALA A 1 87 ? 5.250 22.612 -13.189 1.00 42.81 87 ALA A O 1
ATOM 620 N N . ALA A 1 88 ? 5.876 24.777 -13.283 1.00 44.22 88 ALA A N 1
ATOM 621 C CA . ALA A 1 88 ? 4.593 25.355 -13.628 1.00 44.22 88 ALA A CA 1
ATOM 622 C C . ALA A 1 88 ? 4.195 24.970 -15.062 1.00 44.22 88 ALA A C 1
ATOM 624 O O . ALA A 1 88 ? 5.029 25.057 -15.954 1.00 44.22 88 ALA A O 1
ATOM 625 N N . GLU A 1 89 ? 2.922 24.606 -15.236 1.00 43.75 89 GLU A N 1
ATOM 626 C CA . GLU A 1 89 ? 2.083 25.022 -16.370 1.00 43.75 89 GLU A CA 1
ATOM 627 C C . GLU A 1 89 ? 2.742 24.926 -17.766 1.00 43.75 89 GLU A C 1
ATOM 629 O O . GLU A 1 89 ? 2.984 25.942 -18.414 1.00 43.75 89 GLU A O 1
ATOM 634 N N . GLU A 1 90 ? 2.986 23.710 -18.257 1.00 47.75 90 GLU A N 1
ATOM 635 C CA . GLU A 1 90 ? 2.978 23.447 -19.702 1.00 47.75 90 GLU A CA 1
ATOM 636 C C . GLU A 1 90 ? 1.744 22.588 -19.995 1.00 47.75 90 GLU A C 1
ATOM 638 O O . GLU A 1 90 ? 1.728 21.363 -19.861 1.00 47.75 90 GLU A O 1
ATOM 643 N N . ASP A 1 91 ? 0.661 23.314 -20.255 1.00 47.56 91 ASP A N 1
ATOM 644 C CA . ASP A 1 91 ? -0.544 22.862 -20.935 1.00 47.56 91 ASP A CA 1
ATOM 645 C C . ASP A 1 91 ? -0.114 22.506 -22.369 1.00 47.56 91 ASP A C 1
ATOM 647 O O . ASP A 1 91 ? 0.049 23.398 -23.198 1.00 47.56 91 ASP A O 1
ATOM 651 N N . ASP A 1 92 ? 0.197 21.234 -22.633 1.00 49.31 92 ASP A N 1
ATOM 652 C CA . ASP A 1 92 ? 0.404 20.752 -24.001 1.00 49.31 92 ASP A CA 1
ATOM 653 C C . ASP A 1 92 ? -0.226 19.362 -24.165 1.00 49.31 92 ASP A C 1
ATOM 655 O O . ASP A 1 92 ? 0.228 18.344 -23.626 1.00 49.31 92 ASP A O 1
ATOM 659 N N . ASP A 1 93 ? -1.351 19.364 -24.875 1.00 51.75 93 ASP A N 1
ATOM 660 C CA . ASP A 1 93 ? -2.098 18.216 -25.380 1.00 51.75 93 ASP A CA 1
ATOM 661 C C . ASP A 1 93 ? -1.315 17.529 -26.519 1.00 51.75 93 ASP A C 1
ATOM 663 O O . ASP A 1 93 ? -1.779 17.465 -27.657 1.00 51.75 93 ASP A O 1
ATOM 667 N N . ASP A 1 94 ? -0.127 16.994 -26.228 1.00 50.34 94 ASP A N 1
ATOM 668 C CA . ASP A 1 94 ? 0.622 16.163 -27.178 1.00 50.34 94 ASP A CA 1
ATOM 669 C C . ASP A 1 94 ? 0.771 14.731 -26.630 1.00 50.34 94 ASP A C 1
ATOM 671 O O . ASP A 1 94 ? 1.663 14.395 -25.845 1.00 50.34 94 ASP A O 1
ATOM 675 N N . GLU A 1 95 ? -0.165 13.854 -27.015 1.00 55.78 95 GLU A N 1
ATOM 676 C CA . GLU A 1 95 ? -0.165 12.426 -26.656 1.00 55.78 95 GLU A CA 1
ATOM 677 C C . GLU A 1 95 ? 0.957 11.616 -27.347 1.00 55.78 95 GLU A C 1
ATOM 679 O O . GLU A 1 95 ? 1.121 10.430 -27.051 1.00 55.78 95 GLU A O 1
ATOM 684 N N . GLU A 1 96 ? 1.769 12.228 -28.217 1.00 51.81 96 GLU A N 1
ATOM 685 C CA . GLU A 1 96 ? 2.654 11.509 -29.152 1.00 51.81 96 GLU A CA 1
ATOM 686 C C . GLU A 1 96 ? 4.144 11.934 -29.111 1.00 51.81 96 GLU A C 1
ATOM 688 O O . GLU A 1 96 ? 4.953 11.361 -29.842 1.00 51.81 96 GLU A O 1
ATOM 693 N N . ALA A 1 97 ? 4.569 12.869 -28.248 1.00 42.66 97 ALA A N 1
ATOM 694 C CA . ALA A 1 97 ? 5.928 13.433 -28.298 1.00 42.66 97 ALA A CA 1
ATOM 695 C C . ALA A 1 97 ? 6.681 13.379 -26.953 1.00 42.66 97 ALA A C 1
ATOM 697 O O . ALA A 1 97 ? 6.674 14.329 -26.185 1.00 42.66 97 ALA A O 1
ATOM 698 N N . GLU A 1 98 ? 7.311 12.237 -26.661 1.00 46.94 98 GLU A N 1
ATOM 699 C CA . GLU A 1 98 ? 8.611 12.093 -25.970 1.00 46.94 98 GLU A CA 1
ATOM 700 C C . GLU A 1 98 ? 8.825 10.596 -25.693 1.00 46.94 98 GLU A C 1
ATOM 702 O O . GLU A 1 98 ? 8.107 9.973 -24.903 1.00 46.94 98 GLU A O 1
ATOM 707 N N . GLU A 1 99 ? 9.836 10.002 -26.331 1.00 53.12 99 GLU A N 1
ATOM 708 C CA . GLU A 1 99 ? 10.250 8.605 -26.119 1.00 53.12 99 GLU A CA 1
ATOM 709 C C . GLU A 1 99 ? 10.841 8.372 -24.704 1.00 53.12 99 GLU A C 1
ATOM 711 O O . GLU A 1 99 ? 11.244 7.263 -24.359 1.00 53.12 99 GLU A O 1
ATOM 716 N N . GLY A 1 100 ? 10.873 9.410 -23.857 1.00 61.62 100 GLY A N 1
ATOM 717 C CA . GLY A 1 100 ? 11.312 9.385 -22.463 1.00 61.62 100 GLY A CA 1
ATOM 718 C C . GLY A 1 100 ? 10.160 9.508 -21.462 1.00 61.62 100 GLY A C 1
ATOM 719 O O . GLY A 1 100 ? 9.970 10.548 -20.835 1.00 61.62 100 GLY A O 1
ATOM 720 N N . GLY A 1 101 ? 9.384 8.439 -21.262 1.00 71.19 101 GLY A N 1
ATOM 721 C CA . GLY A 1 101 ? 8.476 8.351 -20.109 1.00 71.19 101 GLY A CA 1
ATOM 722 C C . GLY A 1 101 ? 9.234 8.389 -18.767 1.00 71.19 101 GLY A C 1
ATOM 723 O O . GLY A 1 101 ? 10.434 8.116 -18.742 1.00 71.19 101 GLY A O 1
ATOM 724 N N . PRO A 1 102 ? 8.563 8.692 -17.634 1.00 82.88 102 PRO A N 1
ATOM 725 C CA . PRO A 1 102 ? 9.219 8.665 -16.329 1.00 82.88 102 PRO A CA 1
ATOM 726 C C . PRO A 1 102 ? 9.835 7.290 -16.070 1.00 82.88 102 PRO A C 1
ATOM 728 O O . PRO A 1 102 ? 9.176 6.270 -16.277 1.00 82.88 102 PRO A O 1
ATOM 731 N N . ASP A 1 103 ? 11.088 7.274 -15.620 1.00 88.69 103 ASP A N 1
ATOM 732 C CA . ASP A 1 103 ? 11.788 6.042 -15.272 1.00 88.69 103 ASP A CA 1
ATOM 733 C C . ASP A 1 103 ? 11.155 5.377 -14.037 1.00 88.69 103 ASP A C 1
ATOM 735 O O . ASP A 1 103 ? 10.500 6.018 -13.210 1.00 88.69 103 ASP A O 1
ATOM 739 N N . ALA A 1 104 ? 11.369 4.072 -13.895 1.00 91.62 104 ALA A N 1
ATOM 740 C CA . ALA A 1 104 ? 10.907 3.292 -12.759 1.00 91.62 104 ALA A CA 1
ATOM 741 C C . ALA A 1 104 ? 11.428 3.842 -11.422 1.00 91.62 104 ALA A C 1
ATOM 743 O O . ALA A 1 104 ? 10.701 3.795 -10.430 1.00 91.62 104 ALA A O 1
ATOM 744 N N . SER A 1 105 ? 12.628 4.439 -11.412 1.00 91.69 105 SER A N 1
ATOM 745 C CA . SER A 1 105 ? 13.202 5.115 -10.240 1.00 91.69 105 SER A CA 1
ATOM 746 C C . SER A 1 105 ? 12.350 6.279 -9.726 1.00 91.69 105 SER A C 1
ATOM 748 O O . SER A 1 105 ? 12.385 6.587 -8.534 1.00 91.69 105 SER A O 1
ATOM 750 N N . ALA A 1 106 ? 11.520 6.892 -10.580 1.00 91.06 106 ALA A N 1
ATOM 751 C CA . ALA A 1 106 ? 10.595 7.921 -10.138 1.00 91.06 106 ALA A CA 1
ATOM 752 C C . ALA A 1 106 ? 9.635 7.368 -9.080 1.00 91.06 106 ALA A C 1
ATOM 754 O O . ALA A 1 106 ? 9.368 8.065 -8.107 1.00 91.06 106 ALA A O 1
ATOM 755 N N . ALA A 1 107 ? 9.162 6.121 -9.226 1.00 92.12 107 ALA A N 1
ATOM 756 C CA . ALA A 1 107 ? 8.229 5.478 -8.295 1.00 92.12 107 ALA A CA 1
ATOM 757 C C . ALA A 1 107 ? 8.760 5.450 -6.854 1.00 92.12 107 ALA A C 1
ATOM 759 O O . ALA A 1 107 ? 7.994 5.641 -5.906 1.00 92.12 107 ALA A O 1
ATOM 760 N N . ASP A 1 108 ? 10.070 5.262 -6.690 1.00 90.88 108 ASP A N 1
ATOM 761 C CA . ASP A 1 108 ? 10.713 5.220 -5.378 1.00 90.88 108 ASP A CA 1
ATOM 762 C C . ASP A 1 108 ? 10.634 6.580 -4.664 1.00 90.88 108 ASP A C 1
ATOM 764 O O . ASP A 1 108 ? 10.474 6.625 -3.444 1.00 90.88 108 ASP A O 1
ATOM 768 N N . GLY A 1 109 ? 10.647 7.690 -5.414 1.00 90.44 109 GLY A N 1
ATOM 769 C CA . GLY A 1 109 ? 10.598 9.050 -4.867 1.00 90.44 109 GLY A CA 1
ATOM 770 C C . GLY A 1 109 ? 9.280 9.421 -4.176 1.00 90.44 109 GLY A C 1
ATOM 771 O O . GLY A 1 109 ? 9.280 10.227 -3.246 1.00 90.44 109 GLY A O 1
ATOM 772 N N . TRP A 1 110 ? 8.154 8.825 -4.580 1.00 93.12 110 TRP A N 1
ATOM 773 C CA . TRP A 1 110 ? 6.820 9.121 -4.027 1.00 93.12 110 TRP A CA 1
ATOM 774 C C . TRP A 1 110 ? 6.155 7.920 -3.339 1.00 93.12 110 TRP A C 1
ATOM 776 O O . TRP A 1 110 ? 5.042 8.041 -2.821 1.00 93.12 110 TRP A O 1
ATOM 786 N N . MET A 1 111 ? 6.851 6.783 -3.225 1.00 94.44 111 MET A N 1
ATOM 787 C CA . MET A 1 111 ? 6.334 5.579 -2.565 1.00 94.44 111 MET A CA 1
ATOM 788 C C . MET A 1 111 ? 5.929 5.828 -1.105 1.00 94.44 111 MET A C 1
ATOM 790 O O . MET A 1 111 ? 4.876 5.365 -0.660 1.00 94.44 111 MET A O 1
ATOM 794 N N . ASP A 1 112 ? 6.726 6.585 -0.350 1.00 95.81 112 ASP A N 1
ATOM 795 C CA . ASP A 1 112 ? 6.402 6.892 1.047 1.00 95.81 112 ASP A CA 1
ATOM 796 C C . ASP A 1 112 ? 5.224 7.865 1.183 1.00 95.81 112 ASP A C 1
ATOM 798 O O . ASP A 1 112 ? 4.456 7.761 2.140 1.00 95.81 112 ASP A O 1
ATOM 802 N N . GLU A 1 113 ? 5.028 8.772 0.221 1.00 95.88 113 GLU A N 1
ATOM 803 C CA . GLU A 1 113 ? 3.854 9.652 0.193 1.00 95.88 113 GLU A CA 1
ATOM 804 C C . GLU A 1 113 ? 2.578 8.861 -0.123 1.00 95.88 113 GLU A C 1
ATOM 806 O O . GLU A 1 113 ? 1.583 9.004 0.584 1.00 95.88 113 GLU A O 1
ATOM 811 N N . LEU A 1 114 ? 2.616 7.928 -1.081 1.00 96.81 114 LEU A N 1
ATOM 812 C CA . LEU A 1 114 ? 1.495 7.010 -1.327 1.00 96.81 114 LEU A CA 1
ATOM 813 C C . LEU A 1 114 ? 1.139 6.182 -0.090 1.00 96.81 114 LEU A C 1
ATOM 815 O O . LEU A 1 114 ? -0.039 6.022 0.233 1.00 96.81 114 LEU A O 1
ATOM 819 N N . ARG A 1 115 ? 2.142 5.662 0.631 1.00 97.44 115 ARG A N 1
ATOM 820 C CA . ARG A 1 115 ? 1.914 4.928 1.887 1.00 97.44 115 ARG A CA 1
ATOM 821 C C . ARG A 1 115 ? 1.241 5.820 2.927 1.00 97.44 115 ARG A C 1
ATOM 823 O O . ARG A 1 115 ? 0.293 5.373 3.573 1.00 97.44 115 ARG A O 1
ATOM 830 N N . ARG A 1 116 ? 1.687 7.076 3.071 1.00 97.88 116 ARG A N 1
ATOM 831 C CA . ARG A 1 116 ? 1.048 8.060 3.960 1.00 97.88 116 ARG A CA 1
ATOM 832 C C . ARG A 1 116 ? -0.406 8.313 3.567 1.00 97.88 116 ARG A C 1
ATOM 834 O O . ARG A 1 116 ? -1.272 8.226 4.436 1.00 97.88 116 ARG A O 1
ATOM 841 N N . LEU A 1 117 ? -0.685 8.553 2.284 1.00 97.12 117 LEU A N 1
ATOM 842 C CA . LEU A 1 117 ? -2.043 8.752 1.767 1.00 97.12 117 LEU A CA 1
ATOM 843 C C . LEU A 1 117 ? -2.935 7.538 2.044 1.00 97.12 117 LEU A C 1
ATOM 845 O O . LEU A 1 117 ? -4.030 7.700 2.582 1.00 97.12 117 LEU A O 1
ATOM 849 N N . ARG A 1 118 ? -2.448 6.320 1.769 1.00 97.31 118 ARG A N 1
ATOM 850 C CA . ARG A 1 118 ? -3.207 5.088 2.015 1.00 97.31 118 ARG A CA 1
ATOM 851 C C . ARG A 1 118 ? -3.517 4.892 3.496 1.00 97.31 118 ARG A C 1
AT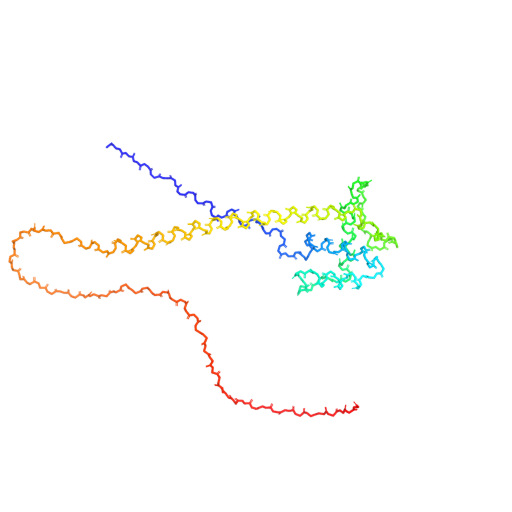OM 853 O O . ARG A 1 118 ? -4.646 4.564 3.846 1.00 97.31 118 ARG A O 1
ATOM 860 N N . VAL A 1 119 ? -2.541 5.112 4.378 1.00 98.38 119 VAL A N 1
ATOM 861 C CA . VAL A 1 119 ? -2.753 5.024 5.833 1.00 98.38 119 VAL A CA 1
ATOM 862 C C . VAL A 1 119 ? -3.741 6.090 6.309 1.00 98.38 119 VAL A C 1
ATOM 864 O O . VAL A 1 119 ? -4.592 5.793 7.145 1.00 98.38 119 VAL A O 1
ATOM 867 N N . ALA A 1 120 ? -3.662 7.315 5.786 1.00 98.00 120 ALA A N 1
ATOM 868 C CA . ALA A 1 120 ? -4.594 8.384 6.131 1.00 98.00 120 ALA A CA 1
ATOM 869 C C . ALA A 1 120 ? -6.028 8.076 5.669 1.00 98.00 120 ALA A C 1
ATOM 871 O O . ALA A 1 120 ? -6.971 8.346 6.408 1.00 98.00 120 ALA A O 1
ATOM 872 N N . GLU A 1 121 ? -6.209 7.499 4.480 1.00 96.06 121 GLU A N 1
ATOM 873 C CA . GLU A 1 121 ? -7.517 7.035 4.003 1.00 96.06 121 GLU A CA 1
ATOM 874 C C . GLU A 1 121 ? -8.064 5.904 4.880 1.00 96.06 121 GLU A C 1
ATOM 876 O O . GLU A 1 121 ? -9.192 5.993 5.359 1.00 96.06 121 GLU A O 1
ATOM 881 N N . LEU A 1 122 ? -7.245 4.885 5.166 1.00 97.50 122 LEU A N 1
ATOM 882 C CA . LEU A 1 122 ? -7.633 3.765 6.026 1.00 97.50 122 LEU A CA 1
ATOM 883 C C . LEU A 1 122 ? -8.051 4.228 7.426 1.00 97.50 122 LEU A C 1
ATOM 885 O O . LEU A 1 122 ? -9.034 3.728 7.959 1.00 97.50 122 LEU A O 1
ATOM 889 N N . ARG A 1 123 ? -7.349 5.206 8.013 1.00 98.31 123 ARG A N 1
ATOM 890 C CA . ARG A 1 123 ? -7.725 5.793 9.311 1.00 98.31 123 ARG A CA 1
ATOM 891 C C . ARG A 1 123 ? -9.108 6.441 9.268 1.00 98.31 123 ARG A C 1
ATOM 893 O O . ARG A 1 123 ? -9.918 6.164 10.145 1.00 98.31 123 ARG A O 1
ATOM 900 N N . ARG A 1 124 ? -9.407 7.225 8.227 1.00 98.06 124 ARG A N 1
ATOM 901 C CA . ARG A 1 124 ? -10.736 7.838 8.046 1.00 98.06 124 ARG A CA 1
ATOM 902 C C . ARG A 1 124 ? -11.833 6.790 7.855 1.00 98.06 124 ARG A C 1
ATOM 904 O O . ARG A 1 124 ? -12.932 6.965 8.372 1.00 98.06 124 ARG A O 1
ATOM 911 N N . GLU A 1 125 ? -11.556 5.718 7.112 1.00 96.62 125 GLU A N 1
ATOM 912 C CA . GLU A 1 125 ? -12.514 4.620 6.917 1.00 96.62 125 GLU A CA 1
ATOM 913 C C . GLU A 1 125 ? -12.814 3.898 8.235 1.00 96.62 125 GLU A C 1
ATOM 915 O O . GLU A 1 125 ? -13.976 3.645 8.548 1.00 96.62 125 GLU A O 1
ATOM 920 N N . VAL A 1 126 ? -11.778 3.625 9.036 1.00 98.31 126 VAL A N 1
ATOM 921 C CA . VAL A 1 126 ? -11.921 3.023 10.370 1.00 98.31 126 VAL A CA 1
ATOM 922 C C . VAL A 1 126 ? -12.746 3.927 11.285 1.00 98.31 126 VAL A C 1
ATOM 924 O O . VAL A 1 126 ? -13.730 3.465 11.853 1.00 98.31 126 VAL A O 1
ATOM 927 N N . GLU A 1 127 ? -12.433 5.223 11.353 1.00 98.25 127 GLU A N 1
ATOM 928 C CA . GLU A 1 127 ? -13.204 6.196 12.140 1.00 98.25 127 GLU A CA 1
ATOM 929 C C . GLU A 1 127 ? -14.684 6.229 11.720 1.00 98.25 127 GLU A C 1
ATOM 931 O O . GLU A 1 127 ? -15.583 6.240 12.563 1.00 98.25 127 GLU A O 1
ATOM 936 N N . ARG A 1 128 ? -14.966 6.192 10.410 1.00 98.25 128 ARG A N 1
ATOM 937 C CA . ARG A 1 128 ? -16.341 6.132 9.895 1.00 98.25 128 ARG A CA 1
ATOM 938 C C . ARG A 1 128 ? -17.049 4.843 10.316 1.00 98.25 128 ARG A C 1
ATOM 940 O O . ARG A 1 128 ? -18.219 4.890 10.706 1.00 98.25 128 ARG A O 1
ATOM 947 N N . CYS A 1 129 ? -16.357 3.707 10.241 1.00 97.94 129 CYS A N 1
ATOM 948 C CA . CYS A 1 129 ? -16.883 2.423 10.695 1.00 97.94 129 CYS A CA 1
ATOM 949 C C . CYS A 1 129 ? -17.210 2.460 12.190 1.00 97.94 129 CYS A C 1
ATOM 951 O O . CYS A 1 129 ? -18.306 2.056 12.568 1.00 97.94 129 CYS A O 1
ATOM 953 N N . ASP A 1 130 ? -16.328 3.012 13.022 1.00 98.62 130 ASP A N 1
ATOM 954 C CA . ASP A 1 130 ? -16.530 3.111 14.470 1.00 98.62 130 ASP A CA 1
ATOM 955 C C . ASP A 1 130 ? -17.763 3.955 14.826 1.00 98.62 130 ASP A C 1
ATOM 957 O O . ASP A 1 130 ? -18.587 3.551 15.653 1.00 98.62 130 ASP A O 1
ATOM 961 N N . LEU A 1 131 ? -17.960 5.092 14.149 1.00 98.25 131 LEU A N 1
ATOM 962 C CA . LEU A 1 131 ? -19.157 5.925 14.318 1.00 98.25 131 LEU A CA 1
ATOM 963 C C . LEU A 1 131 ? -20.441 5.191 13.893 1.00 98.25 131 LEU A C 1
ATOM 965 O O . LEU A 1 131 ? -21.473 5.282 14.571 1.00 98.25 131 LEU A O 1
ATOM 969 N N . SER A 1 132 ? -20.384 4.440 12.789 1.00 98.00 132 SER A N 1
ATOM 970 C CA . SER A 1 132 ? -21.499 3.610 12.315 1.00 98.00 132 SER A CA 1
ATOM 971 C C . SER A 1 132 ? -21.833 2.506 13.319 1.00 98.00 132 SER A C 1
ATOM 973 O O . SER A 1 132 ? -22.996 2.332 13.688 1.00 98.00 132 SER A O 1
ATOM 975 N N . ILE A 1 133 ? -20.812 1.822 13.845 1.00 98.50 133 ILE A N 1
ATOM 976 C CA . ILE A 1 133 ? -20.954 0.795 14.879 1.00 98.50 133 ILE A CA 1
ATOM 977 C C . ILE A 1 133 ? -21.620 1.389 16.125 1.00 98.50 133 ILE A C 1
ATOM 979 O O . ILE A 1 133 ? -22.619 0.836 16.584 1.00 98.50 133 ILE A O 1
ATOM 983 N N . GLY A 1 134 ? -21.148 2.530 16.637 1.00 98.31 134 GLY A N 1
ATOM 984 C CA . GLY A 1 134 ? -21.742 3.181 17.813 1.00 98.31 134 GLY A CA 1
ATOM 985 C C . GLY A 1 134 ? -23.207 3.594 17.605 1.00 98.31 134 GLY A C 1
ATOM 986 O O . GLY A 1 134 ? -24.062 3.389 18.477 1.00 98.31 134 GLY A O 1
ATOM 987 N N . THR A 1 135 ? -23.533 4.102 16.414 1.00 98.38 135 THR A N 1
ATOM 988 C CA . THR A 1 135 ? -24.909 4.454 16.024 1.00 98.38 135 THR A CA 1
ATOM 989 C C . THR A 1 135 ? -25.806 3.214 15.975 1.00 98.38 135 THR A C 1
ATOM 991 O O . THR A 1 135 ? -26.902 3.203 16.545 1.00 98.38 135 THR A O 1
ATOM 994 N N . LEU A 1 136 ? -25.333 2.136 15.341 1.00 98.69 136 LEU A N 1
ATOM 995 C CA . LEU A 1 136 ? -26.061 0.872 15.238 1.00 98.69 136 LEU A CA 1
ATOM 996 C C . LEU A 1 136 ? -26.244 0.205 16.605 1.00 98.69 136 LEU A C 1
ATOM 998 O O . LEU 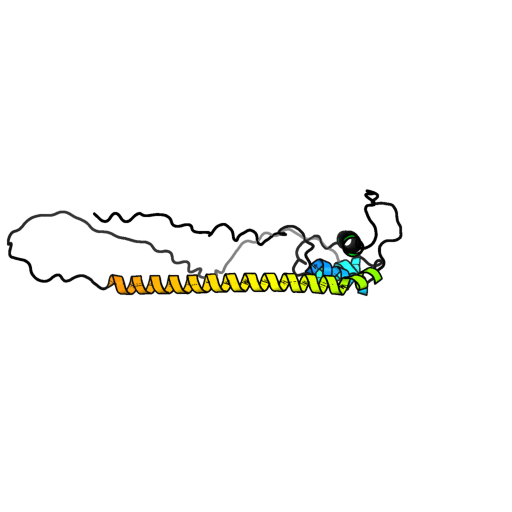A 1 136 ? -27.334 -0.282 16.896 1.00 98.69 136 LEU A O 1
ATOM 1002 N N . GLN A 1 137 ? -25.236 0.233 17.475 1.00 98.38 137 GLN A N 1
ATOM 1003 C CA . GLN A 1 137 ? -25.338 -0.280 18.844 1.00 98.38 137 GLN A CA 1
ATOM 1004 C C . GLN A 1 137 ? -26.409 0.462 19.651 1.00 98.38 137 GLN A C 1
ATOM 1006 O O . GLN A 1 137 ? -27.236 -0.175 20.307 1.00 98.38 137 GLN A O 1
ATOM 1011 N N . THR A 1 138 ? -26.453 1.794 19.553 1.00 98.25 138 THR A N 1
ATOM 1012 C CA . THR A 1 138 ? -27.481 2.614 20.215 1.00 98.25 138 THR A CA 1
ATOM 1013 C C . THR A 1 138 ? -28.878 2.292 19.679 1.00 98.25 138 THR A C 1
ATOM 1015 O O . THR A 1 138 ? -29.813 2.110 20.460 1.00 98.25 138 THR A O 1
ATOM 1018 N N . LYS A 1 139 ? -29.022 2.131 18.356 1.00 98.31 139 LYS A N 1
ATOM 1019 C CA . LYS A 1 139 ? -30.287 1.721 17.726 1.00 98.31 139 LYS A CA 1
ATOM 1020 C C . LYS A 1 139 ? -30.738 0.336 18.196 1.00 98.31 139 LYS A C 1
ATOM 1022 O O . LYS A 1 139 ? -31.907 0.159 18.521 1.00 98.31 139 LYS A O 1
ATOM 1027 N N . VAL A 1 140 ? -29.824 -0.633 18.277 1.00 98.38 140 VAL A N 1
ATOM 1028 C CA . VAL A 1 140 ? -30.120 -1.978 18.797 1.00 98.38 140 VAL A CA 1
ATOM 1029 C C . VAL A 1 140 ? -30.562 -1.917 20.259 1.00 98.38 140 VAL A C 1
ATOM 1031 O O . VAL A 1 140 ? -31.524 -2.593 20.618 1.00 98.38 140 VAL A O 1
ATOM 1034 N N . LYS A 1 141 ? -29.905 -1.107 21.098 1.00 97.94 141 LYS A N 1
ATOM 1035 C CA . LYS A 1 141 ? -30.291 -0.917 22.504 1.00 97.94 141 LYS A CA 1
ATOM 1036 C C . LYS A 1 141 ? -31.707 -0.345 22.627 1.00 97.94 141 LYS A C 1
ATOM 1038 O O . LYS A 1 141 ? -32.538 -0.959 23.287 1.00 97.94 141 LYS A O 1
ATOM 1043 N N . ARG A 1 142 ? -32.003 0.750 21.920 1.00 97.50 142 ARG A N 1
ATOM 1044 C CA . ARG A 1 142 ? -33.335 1.374 21.891 1.00 97.50 142 ARG A CA 1
ATOM 1045 C C . ARG A 1 142 ? -34.425 0.389 21.449 1.00 97.50 142 ARG A C 1
ATOM 1047 O O . ARG A 1 142 ? -35.452 0.282 22.102 1.00 97.50 142 ARG A O 1
ATOM 1054 N N . LEU A 1 143 ? -34.191 -0.363 20.370 1.00 97.69 143 LEU A N 1
ATOM 1055 C CA . LEU A 1 143 ? -35.160 -1.348 19.866 1.00 97.69 143 LEU A CA 1
ATOM 1056 C C . LEU A 1 143 ? -35.414 -2.495 20.862 1.00 97.69 143 LEU A C 1
ATOM 1058 O O . LEU A 1 143 ? -36.514 -3.043 20.910 1.00 97.69 143 LEU A O 1
ATOM 1062 N N . ARG A 1 144 ? -34.407 -2.881 21.656 1.00 96.56 144 ARG A N 1
ATOM 1063 C CA . ARG A 1 144 ? -34.573 -3.876 22.729 1.00 96.56 144 ARG A CA 1
ATOM 1064 C C . ARG A 1 144 ? -35.407 -3.324 23.880 1.00 96.56 144 ARG A C 1
ATOM 1066 O O . ARG A 1 144 ? -36.307 -4.021 24.335 1.00 96.56 144 ARG A O 1
ATOM 1073 N N . GLU A 1 145 ? -35.139 -2.087 24.290 1.00 95.81 145 GLU A N 1
ATOM 1074 C CA . GLU A 1 145 ? -35.924 -1.386 25.307 1.00 95.81 145 GLU A CA 1
ATOM 1075 C C . GLU A 1 145 ? -37.392 -1.284 24.861 1.00 95.81 145 GLU A C 1
ATOM 1077 O O . GLU A 1 145 ? -38.262 -1.806 25.553 1.00 95.81 145 GLU A O 1
ATOM 1082 N N . GLU A 1 146 ? -37.673 -0.761 23.661 1.00 94.12 146 GLU A N 1
ATOM 1083 C CA . GLU A 1 146 ? -39.041 -0.633 23.123 1.00 94.12 146 GLU A CA 1
ATOM 1084 C C . GLU A 1 146 ? -39.804 -1.974 23.137 1.00 94.12 146 GLU A C 1
ATOM 1086 O O . GLU A 1 146 ? -40.985 -2.035 23.497 1.00 94.12 146 GLU A O 1
ATOM 1091 N N . ARG A 1 147 ? -39.118 -3.083 22.818 1.00 94.69 147 ARG A N 1
ATOM 1092 C CA . ARG A 1 147 ? -39.681 -4.439 22.906 1.00 94.69 147 ARG A CA 1
ATOM 1093 C C . ARG A 1 147 ? -39.999 -4.844 24.348 1.00 94.69 147 ARG A C 1
ATOM 1095 O O . ARG A 1 147 ? -41.042 -5.445 24.592 1.00 94.69 147 ARG A O 1
ATOM 1102 N N . GLU A 1 148 ? -39.119 -4.556 25.300 1.00 92.62 148 GLU A N 1
ATOM 1103 C CA . GLU A 1 148 ? -39.347 -4.844 26.720 1.00 92.62 148 GLU A CA 1
ATOM 1104 C C . GLU A 1 148 ? -40.499 -4.008 27.290 1.00 92.62 148 GLU A C 1
ATOM 1106 O O . GLU A 1 148 ? -41.331 -4.550 28.019 1.00 92.62 148 GLU A O 1
ATOM 1111 N N . GLN A 1 149 ? -40.617 -2.730 26.913 1.00 88.00 149 GLN A N 1
ATOM 1112 C CA . GLN A 1 149 ? -41.752 -1.889 27.306 1.00 88.00 149 GLN A CA 1
ATOM 1113 C C . GLN A 1 149 ? -43.079 -2.400 26.733 1.00 88.00 149 GLN A C 1
ATOM 1115 O O . GLN A 1 149 ? -44.076 -2.441 27.454 1.00 88.00 149 GLN A O 1
ATOM 1120 N N . SER A 1 150 ? -43.095 -2.857 25.477 1.00 85.94 150 SER A N 1
ATOM 1121 C CA . SER A 1 150 ? -44.290 -3.454 24.863 1.00 85.94 150 SER A CA 1
ATOM 1122 C C . SER A 1 150 ? -44.740 -4.742 25.571 1.00 85.94 150 SER A C 1
ATOM 1124 O O . SER A 1 150 ? -45.939 -4.967 25.725 1.00 85.94 150 SER A O 1
ATOM 1126 N N . ILE A 1 151 ? -43.801 -5.558 26.068 1.00 80.62 151 ILE A N 1
ATOM 1127 C CA . ILE A 1 151 ? -44.112 -6.790 26.813 1.00 80.62 151 ILE A CA 1
ATOM 1128 C C . ILE A 1 151 ? -44.674 -6.482 28.213 1.00 80.62 151 ILE A C 1
ATOM 1130 O O . ILE A 1 151 ? -45.613 -7.146 28.646 1.00 80.62 151 ILE A O 1
ATOM 1134 N N . HIS A 1 152 ? -44.146 -5.473 28.918 1.00 68.31 152 HIS A N 1
ATOM 1135 C CA . HIS A 1 152 ? -44.605 -5.121 30.272 1.00 68.31 152 HIS A CA 1
ATOM 1136 C C . HIS A 1 152 ? -45.876 -4.249 30.279 1.00 68.31 152 HIS A C 1
ATOM 1138 O O . HIS A 1 152 ? -46.668 -4.335 31.215 1.00 68.31 152 HIS A O 1
ATOM 1144 N N . GLY A 1 153 ? -46.111 -3.448 29.234 1.00 61.97 153 GLY A N 1
ATOM 1145 C CA . GLY A 1 153 ? -47.297 -2.591 29.099 1.00 61.97 153 GLY A CA 1
ATOM 1146 C C . GLY A 1 153 ? -48.577 -3.319 28.665 1.00 61.97 153 GLY A C 1
ATOM 1147 O O . GLY A 1 153 ? -49.660 -2.755 28.772 1.00 61.97 153 GLY A O 1
ATOM 1148 N N . GLY A 1 154 ? -48.478 -4.572 28.207 1.00 55.22 154 GLY A N 1
ATOM 1149 C CA . GLY A 1 154 ? -49.621 -5.379 27.754 1.00 55.22 154 GLY A CA 1
ATOM 1150 C C . GLY A 1 154 ? -50.275 -6.265 28.825 1.00 55.22 154 GLY A C 1
ATOM 1151 O O . GLY A 1 154 ? -51.232 -6.968 28.515 1.00 55.22 154 GLY A O 1
ATOM 1152 N N . GLY A 1 155 ? -49.768 -6.266 30.066 1.00 50.44 155 GLY A N 1
ATOM 1153 C CA . GLY A 1 155 ? -50.233 -7.149 31.152 1.00 50.44 155 GLY A CA 1
ATOM 1154 C C . GLY A 1 155 ? -51.081 -6.482 32.244 1.00 50.44 155 GLY A C 1
ATOM 1155 O O . GLY A 1 155 ? -51.530 -7.162 33.163 1.00 50.44 155 GLY A O 1
ATOM 1156 N N . GLY A 1 156 ? -51.302 -5.168 32.166 1.00 48.06 156 GLY A N 1
ATOM 1157 C CA . GLY A 1 156 ? -52.028 -4.378 33.165 1.00 48.06 156 GLY A CA 1
ATOM 1158 C C . GLY A 1 156 ? -53.483 -4.127 32.784 1.00 48.06 156 GLY A C 1
ATOM 1159 O O . GLY A 1 156 ? -53.883 -2.979 32.638 1.00 48.06 156 GLY A O 1
ATOM 1160 N N . GLY A 1 157 ? -54.269 -5.190 32.591 1.00 47.81 157 GLY A N 1
ATOM 1161 C CA . GLY A 1 157 ? -55.723 -5.076 32.499 1.00 47.81 157 GLY A CA 1
ATOM 1162 C C . GLY A 1 157 ? -56.286 -4.594 33.834 1.00 47.81 157 GLY A C 1
ATOM 1163 O O . GLY A 1 157 ? -56.362 -5.359 34.794 1.00 47.81 157 GLY A O 1
ATOM 1164 N N . GLU A 1 158 ? -56.639 -3.313 33.883 1.00 50.75 158 GLU A N 1
ATOM 1165 C CA . GLU A 1 158 ? -57.324 -2.630 34.976 1.00 50.75 158 GLU A CA 1
ATOM 1166 C C . GLU A 1 158 ? -58.614 -3.368 35.382 1.00 50.75 158 GLU A C 1
ATOM 1168 O O . GLU A 1 158 ? -59.694 -3.146 34.839 1.00 50.75 158 GLU A O 1
ATOM 1173 N N . GLY A 1 159 ? -58.521 -4.236 36.391 1.00 42.94 159 GLY A N 1
ATOM 1174 C CA . GLY A 1 159 ? -59.665 -4.675 37.186 1.00 42.94 159 GLY A CA 1
ATOM 1175 C C . GLY A 1 159 ? -60.096 -3.548 38.121 1.00 42.94 159 GLY A C 1
ATOM 1176 O O . GLY A 1 159 ? -59.731 -3.532 39.294 1.00 42.94 159 GLY A O 1
ATOM 1177 N N . LYS A 1 160 ? -60.822 -2.568 37.577 1.00 52.81 160 LYS A N 1
ATOM 1178 C CA . LYS A 1 160 ? -61.449 -1.463 38.313 1.00 52.81 160 LYS A CA 1
ATOM 1179 C C . LYS A 1 160 ? -62.425 -2.018 39.374 1.00 52.81 160 LYS A C 1
ATOM 1181 O O . LYS A 1 160 ? -63.336 -2.757 38.998 1.00 52.81 160 LYS A O 1
ATOM 1186 N N . PRO A 1 161 ? -62.279 -1.678 40.670 1.00 45.44 161 PRO A N 1
ATOM 1187 C CA . PRO A 1 161 ? -63.214 -2.101 41.705 1.00 45.44 161 PRO A CA 1
ATOM 1188 C C . PRO A 1 161 ? -64.501 -1.265 41.665 1.00 45.44 161 PRO A C 1
ATOM 1190 O O . PRO A 1 161 ? -64.469 -0.060 41.431 1.00 45.44 161 PRO A O 1
ATOM 1193 N N . GLU A 1 162 ? -65.612 -1.958 41.914 1.00 42.59 162 GLU A N 1
ATOM 1194 C CA . GLU A 1 162 ? -66.858 -1.472 42.517 1.00 42.59 162 GLU A CA 1
ATOM 1195 C C . GLU A 1 162 ? -67.436 -0.142 42.006 1.00 42.59 162 GLU A C 1
ATOM 1197 O O . GLU A 1 162 ? -67.120 0.936 42.497 1.00 42.59 162 GLU A O 1
ATOM 1202 N N . THR A 1 163 ? -68.431 -0.223 41.120 1.00 50.72 163 THR A N 1
ATOM 1203 C CA . THR A 1 163 ? -69.537 0.749 41.108 1.00 50.72 163 THR A CA 1
ATOM 1204 C C . THR A 1 163 ? -70.858 0.053 40.778 1.00 50.72 163 THR A C 1
ATOM 1206 O O . THR A 1 163 ? -71.046 -0.482 39.695 1.00 50.72 163 THR A O 1
ATOM 1209 N N . ALA A 1 164 ? -71.736 0.061 41.782 1.00 49.03 164 ALA A N 1
ATOM 1210 C CA . ALA A 1 164 ? -73.186 0.229 41.717 1.00 49.03 164 ALA A CA 1
ATOM 1211 C C . ALA A 1 164 ? -74.001 -0.553 40.660 1.00 49.03 164 ALA A C 1
ATOM 1213 O O . ALA A 1 164 ? -74.084 -0.173 39.502 1.00 49.03 164 ALA A O 1
ATOM 1214 N N . ASN A 1 165 ? -74.735 -1.552 41.163 1.00 45.16 165 ASN A N 1
ATOM 1215 C CA . ASN A 1 165 ? -76.206 -1.557 41.193 1.00 45.16 165 ASN A CA 1
ATOM 1216 C C . ASN A 1 165 ? -76.925 -1.170 39.880 1.00 45.16 165 ASN A C 1
ATOM 1218 O O . ASN A 1 165 ? -77.023 0.008 39.546 1.00 45.16 165 ASN A O 1
ATOM 1222 N N . GLY A 1 166 ? -77.506 -2.151 39.190 1.00 48.41 166 GLY A N 1
ATOM 1223 C CA . GLY A 1 166 ? -78.343 -1.900 38.018 1.00 48.41 166 GLY A CA 1
ATOM 1224 C C . GLY A 1 166 ? -78.700 -3.184 37.289 1.00 48.41 166 GLY A C 1
ATOM 1225 O O . GLY A 1 166 ? -78.013 -3.584 36.357 1.00 48.41 166 GLY A O 1
ATOM 1226 N N . ASP A 1 167 ? -79.747 -3.836 37.778 1.00 48.50 167 ASP A N 1
ATOM 1227 C CA . ASP A 1 167 ? -80.449 -4.936 37.127 1.00 48.50 167 ASP A CA 1
ATOM 1228 C C . ASP A 1 167 ? -80.993 -4.517 35.741 1.00 48.50 167 ASP A C 1
ATOM 1230 O O . ASP A 1 167 ? -81.150 -3.332 35.454 1.00 48.50 167 ASP A O 1
ATOM 1234 N N . GLU A 1 168 ? -81.361 -5.518 34.944 1.00 53.16 168 GLU A N 1
ATOM 1235 C CA . GLU A 1 168 ? -82.137 -5.436 33.693 1.00 53.16 168 GLU A CA 1
ATOM 1236 C C . GLU A 1 168 ? -81.412 -5.299 32.327 1.00 53.16 168 GLU A C 1
ATOM 1238 O O . GLU A 1 168 ? -81.202 -4.228 31.774 1.00 53.16 168 GLU A O 1
ATOM 1243 N N . ARG A 1 169 ? -81.168 -6.476 31.727 1.00 48.66 169 ARG A N 1
ATOM 1244 C CA . ARG A 1 169 ? -81.861 -6.995 30.521 1.00 48.66 169 ARG A CA 1
ATOM 1245 C C . ARG A 1 169 ? -81.807 -6.187 29.194 1.00 48.66 169 ARG A C 1
ATOM 1247 O O . ARG A 1 169 ? -82.333 -5.089 29.097 1.00 48.66 169 ARG A O 1
ATOM 1254 N N . LEU A 1 170 ? -81.460 -6.933 28.123 1.00 48.91 170 LEU A N 1
ATOM 1255 C CA . LEU A 1 170 ? -81.676 -6.672 26.673 1.00 48.91 170 LEU A CA 1
ATOM 1256 C C . LEU A 1 170 ? -80.642 -5.702 26.049 1.00 48.91 170 LEU A C 1
ATOM 1258 O O . LEU A 1 170 ? -80.321 -4.696 26.647 1.00 48.91 170 LEU A O 1
ATOM 1262 N N . SER A 1 171 ? -80.068 -5.864 24.854 1.00 50.97 171 SER A N 1
ATOM 1263 C CA . SER A 1 171 ? -80.260 -6.752 23.707 1.00 50.97 171 SER A CA 1
ATOM 1264 C C . SER A 1 171 ? -79.029 -6.598 22.785 1.00 50.97 171 SER A C 1
ATOM 1266 O O . SER A 1 171 ? -78.545 -5.487 22.624 1.00 50.97 171 SER A O 1
ATOM 1268 N N . SER A 1 172 ? -78.559 -7.721 22.226 1.00 52.25 172 SER A N 1
ATOM 1269 C CA . SER A 1 172 ? -77.999 -7.956 20.874 1.00 52.25 172 SER A CA 1
ATOM 1270 C C . SER A 1 172 ? -77.275 -6.818 20.119 1.00 52.25 172 SER A C 1
ATOM 1272 O O . SER A 1 172 ? -77.915 -5.831 19.797 1.00 52.25 172 SER A O 1
ATOM 1274 N N . GLU A 1 173 ? -75.998 -7.022 19.744 1.00 49.19 173 GLU A N 1
ATOM 1275 C CA . GLU A 1 173 ? -75.474 -6.965 18.355 1.00 49.19 173 GLU A CA 1
ATOM 1276 C C . GLU A 1 173 ? -73.948 -7.281 18.313 1.00 49.19 173 GLU A C 1
ATOM 1278 O O . GLU A 1 173 ? -73.185 -6.931 19.208 1.00 49.19 173 GLU A O 1
ATOM 1283 N N . GLU A 1 174 ? -73.558 -8.052 17.294 1.00 57.50 174 GLU A N 1
ATOM 1284 C CA . GLU A 1 174 ? -72.253 -8.652 16.919 1.00 57.50 174 GLU A CA 1
ATOM 1285 C C . GLU A 1 174 ? -71.195 -7.631 16.396 1.00 57.50 174 GLU A C 1
ATOM 1287 O O . GLU A 1 174 ? -71.534 -6.459 16.247 1.00 57.50 174 GLU A O 1
ATOM 1292 N N . PRO A 1 175 ? -69.990 -8.015 15.890 1.00 51.00 175 PRO A N 1
ATOM 1293 C CA . PRO A 1 175 ? -69.046 -9.095 16.235 1.00 51.00 175 PRO A CA 1
ATOM 1294 C C . PRO A 1 175 ? -67.562 -8.630 16.267 1.00 51.00 175 PRO A C 1
ATOM 1296 O O . PRO A 1 175 ? -67.193 -7.540 15.839 1.00 51.00 175 PRO A O 1
ATOM 1299 N N . GLY A 1 176 ? -66.673 -9.516 16.729 1.00 51.41 176 GLY A N 1
ATOM 1300 C CA . GLY A 1 176 ? -65.226 -9.289 16.785 1.00 51.41 176 GLY A CA 1
ATOM 1301 C C . GLY A 1 176 ? -64.424 -9.468 15.484 1.00 51.41 176 GLY A C 1
ATOM 1302 O O . GLY A 1 176 ? -64.963 -9.574 14.386 1.00 51.41 176 GLY A O 1
ATOM 1303 N N . ARG A 1 177 ? -63.103 -9.613 15.703 1.00 58.03 177 ARG A N 1
ATOM 1304 C CA . ARG A 1 177 ? -61.951 -9.790 14.781 1.00 58.03 177 ARG A CA 1
ATOM 1305 C C . ARG A 1 177 ? -61.265 -8.487 14.366 1.00 58.03 177 ARG A C 1
ATOM 1307 O O . ARG A 1 177 ? -61.922 -7.529 14.014 1.00 58.03 177 ARG A O 1
ATOM 1314 N N . SER A 1 178 ? -59.943 -8.406 14.237 1.00 69.00 178 SER A N 1
ATOM 1315 C CA . SER A 1 178 ? -58.794 -9.239 14.629 1.00 69.00 178 SER A CA 1
ATOM 1316 C C . SER A 1 178 ? -57.583 -8.474 14.083 1.00 69.00 178 SER A C 1
ATOM 1318 O O . SER A 1 178 ? -57.480 -8.303 12.870 1.00 69.00 178 SER A O 1
ATOM 1320 N N . CYS A 1 179 ? -56.675 -8.005 14.939 1.00 62.16 179 CYS A N 1
ATOM 1321 C CA . CYS A 1 179 ? -55.409 -7.432 14.484 1.00 62.16 179 CYS A CA 1
ATOM 1322 C C . CYS A 1 179 ? -54.474 -8.588 14.098 1.00 62.16 179 CYS A C 1
ATOM 1324 O O . CYS A 1 179 ? -54.019 -9.338 14.962 1.00 62.16 179 CYS A O 1
ATOM 1326 N N . ARG A 1 180 ? -54.233 -8.766 12.795 1.00 62.91 180 ARG A N 1
ATOM 1327 C CA . ARG A 1 180 ? -53.284 -9.734 12.235 1.00 62.91 180 ARG A CA 1
ATOM 1328 C C . ARG A 1 180 ? -52.212 -8.968 11.469 1.00 62.91 180 ARG A C 1
ATOM 1330 O O . ARG A 1 180 ? -52.415 -8.645 10.307 1.00 62.91 180 ARG A O 1
ATOM 1337 N N . GLU A 1 181 ? -51.059 -8.755 12.089 1.00 63.56 181 GLU A N 1
ATOM 1338 C CA . GLU A 1 181 ? -49.831 -8.393 11.379 1.00 63.56 181 GLU A CA 1
ATOM 1339 C C . GLU A 1 181 ? -48.754 -9.424 11.713 1.00 63.56 181 GLU A C 1
ATOM 1341 O O . GLU A 1 181 ? -48.310 -9.573 12.848 1.00 63.56 181 GLU A O 1
ATOM 1346 N N . SER A 1 182 ? -48.393 -10.210 10.701 1.00 76.94 182 SER A N 1
ATOM 1347 C CA . SER A 1 182 ? -47.268 -11.137 10.719 1.00 76.94 182 SER A CA 1
ATOM 1348 C C . SER A 1 182 ? -46.288 -10.675 9.651 1.00 76.94 182 SER A C 1
ATOM 1350 O O . SER A 1 182 ? -46.624 -10.683 8.470 1.00 76.94 182 SER A O 1
ATOM 1352 N N . ASN A 1 183 ? -45.071 -10.330 10.055 1.00 65.44 183 ASN A N 1
ATOM 1353 C CA . ASN A 1 183 ? -43.905 -10.377 9.186 1.00 65.44 183 ASN A CA 1
ATOM 1354 C C . ASN A 1 183 ? -42.892 -11.308 9.858 1.00 65.44 183 ASN A C 1
ATOM 1356 O O . ASN A 1 183 ? -42.338 -10.986 10.906 1.00 65.44 183 ASN A O 1
ATOM 1360 N N . SER A 1 184 ? -42.713 -12.486 9.270 1.00 59.59 184 SER A N 1
ATOM 1361 C CA . SER A 1 184 ? -41.673 -13.443 9.622 1.00 59.59 184 SER A CA 1
ATOM 1362 C C . SER A 1 184 ? -40.956 -13.790 8.323 1.00 59.59 184 SER A C 1
ATOM 1364 O O . SER A 1 184 ? -41.536 -14.411 7.433 1.00 59.59 184 SER A O 1
ATOM 1366 N N . THR A 1 185 ? -39.716 -13.329 8.182 1.00 67.31 185 THR A N 1
ATOM 1367 C CA . THR A 1 185 ? -38.803 -13.759 7.123 1.00 67.31 185 THR A CA 1
ATOM 1368 C C . THR A 1 185 ? -37.939 -14.889 7.667 1.00 67.31 185 THR A C 1
ATOM 1370 O O . THR A 1 185 ? -36.862 -14.646 8.206 1.00 67.31 185 THR A O 1
ATOM 1373 N N . ASP A 1 186 ? -38.427 -16.118 7.530 1.00 65.75 186 ASP A N 1
ATOM 1374 C CA . ASP A 1 186 ? -37.644 -17.343 7.692 1.00 65.75 186 ASP A CA 1
ATOM 1375 C C . ASP A 1 186 ? -37.489 -17.969 6.296 1.00 65.75 186 ASP A C 1
ATOM 1377 O O . ASP A 1 186 ? -38.414 -18.582 5.755 1.00 65.75 186 ASP A O 1
ATOM 1381 N N . LEU A 1 187 ? -36.339 -17.746 5.651 1.00 66.00 187 LEU A N 1
ATOM 1382 C CA . LEU A 1 187 ? -35.997 -18.400 4.387 1.00 66.00 187 LEU A CA 1
ATOM 1383 C C . LEU A 1 187 ? -35.407 -19.780 4.692 1.00 66.00 187 LEU A C 1
ATOM 1385 O O . LEU A 1 187 ? -34.229 -19.939 4.999 1.00 66.00 187 LEU A O 1
ATOM 1389 N N . LYS A 1 188 ? -36.274 -20.787 4.599 1.00 65.25 188 LYS A N 1
ATOM 1390 C CA . LYS A 1 188 ? -35.957 -22.216 4.651 1.00 65.25 188 LYS A CA 1
ATOM 1391 C C . LYS A 1 188 ? -35.240 -22.671 3.366 1.00 65.25 188 LYS A C 1
ATOM 1393 O O . LYS A 1 188 ? -35.739 -22.372 2.282 1.00 65.25 188 LYS A O 1
ATOM 1398 N N . PRO A 1 189 ? -34.164 -23.477 3.435 1.00 48.28 189 PRO A N 1
ATOM 1399 C CA . PRO A 1 189 ? -33.648 -24.186 2.272 1.00 48.28 189 PRO A CA 1
ATOM 1400 C C . PRO A 1 189 ? -34.453 -25.480 2.068 1.00 48.28 189 PRO A C 1
ATOM 1402 O O . PRO A 1 189 ? -34.637 -26.266 3.000 1.00 48.28 189 PRO A O 1
ATOM 1405 N N . ALA A 1 190 ? -34.949 -25.716 0.853 1.00 54.34 190 ALA A N 1
ATOM 1406 C CA . ALA A 1 190 ? -35.601 -26.966 0.473 1.00 54.34 190 ALA A CA 1
ATOM 1407 C C . ALA A 1 190 ? -34.935 -27.544 -0.779 1.00 54.34 190 ALA A C 1
ATOM 1409 O O . ALA A 1 190 ? -35.055 -27.005 -1.875 1.00 54.34 190 ALA A O 1
ATOM 1410 N N . ALA A 1 191 ? -34.250 -28.669 -0.588 1.00 48.00 191 ALA A N 1
ATOM 1411 C CA . ALA A 1 191 ? -33.828 -29.565 -1.648 1.00 48.00 191 ALA A CA 1
ATOM 1412 C C . ALA A 1 191 ? -35.040 -30.318 -2.237 1.00 48.00 191 ALA A C 1
ATOM 1414 O O . ALA A 1 191 ? -35.844 -30.879 -1.491 1.00 48.00 191 ALA A O 1
ATOM 1415 N N . ARG A 1 192 ? -35.129 -30.369 -3.570 1.00 54.34 192 ARG A N 1
ATOM 1416 C CA . ARG A 1 192 ? -35.799 -31.401 -4.390 1.00 54.34 192 ARG A CA 1
ATOM 1417 C C . ARG A 1 192 ? -34.961 -31.515 -5.672 1.00 54.34 192 ARG A C 1
ATOM 1419 O O . ARG A 1 192 ? -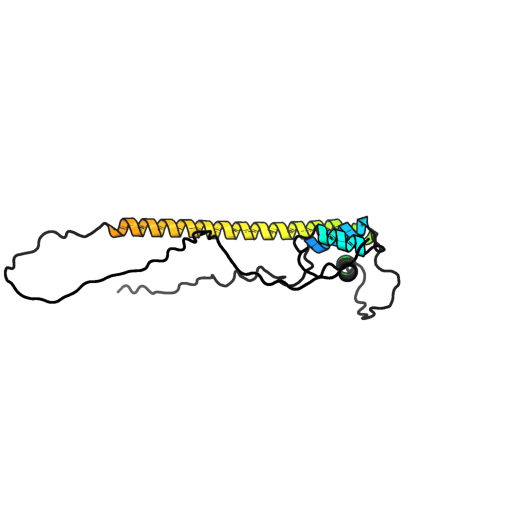34.698 -30.490 -6.280 1.00 54.34 192 ARG A O 1
ATOM 1426 N N . ALA A 1 193 ? -34.277 -32.613 -5.993 1.00 49.78 193 ALA A N 1
ATOM 1427 C CA . ALA A 1 193 ? -34.720 -33.983 -6.273 1.00 49.78 193 ALA A CA 1
ATOM 1428 C C . ALA A 1 193 ? -35.599 -34.100 -7.534 1.00 49.78 193 ALA A C 1
ATOM 1430 O O . ALA A 1 193 ? -36.787 -33.794 -7.463 1.00 49.78 193 ALA A O 1
ATOM 1431 N N . GLY A 1 194 ? -34.980 -34.625 -8.607 1.00 48.84 194 GLY A N 1
ATOM 1432 C CA . GLY A 1 194 ? -35.581 -35.270 -9.789 1.00 48.84 194 GLY A CA 1
ATOM 1433 C C . GLY A 1 194 ? -36.270 -34.325 -10.777 1.00 48.84 194 GLY A C 1
ATOM 1434 O O . GLY A 1 194 ? -36.896 -33.358 -10.375 1.00 48.84 194 GLY A O 1
ATOM 1435 N N . ASP A 1 195 ? -36.261 -34.523 -12.087 1.00 47.50 195 ASP A N 1
ATOM 1436 C CA . ASP A 1 195 ? -35.730 -35.551 -12.988 1.00 47.50 195 ASP A CA 1
ATOM 1437 C C . ASP A 1 195 ? -35.959 -34.981 -14.420 1.00 47.50 195 ASP A C 1
ATOM 1439 O O . ASP A 1 195 ? -36.614 -33.949 -14.549 1.00 47.50 195 ASP A O 1
ATOM 1443 N N . HIS A 1 196 ? -35.518 -35.679 -15.466 1.00 52.16 196 HIS A N 1
ATOM 1444 C CA . HIS A 1 196 ? -35.994 -35.653 -16.865 1.00 52.16 196 HIS A CA 1
ATOM 1445 C C . HIS A 1 196 ? -35.991 -34.337 -17.694 1.00 52.16 196 HIS A C 1
ATOM 1447 O O . HIS A 1 196 ? -36.911 -33.531 -17.641 1.00 52.16 196 HIS A O 1
ATOM 1453 N N . SER A 1 197 ? -35.048 -34.210 -18.640 1.00 53.66 197 SER A N 1
ATOM 1454 C CA . SER A 1 197 ? -35.363 -34.319 -20.082 1.00 53.66 197 SER A CA 1
ATOM 1455 C C . SER A 1 197 ? -34.102 -34.174 -20.944 1.00 53.66 197 SER A C 1
ATOM 1457 O O . SER A 1 197 ? -33.480 -33.121 -21.026 1.00 53.66 197 SER A O 1
ATOM 1459 N N . VAL A 1 198 ? -33.781 -35.270 -21.619 1.00 52.34 198 VAL A N 1
ATOM 1460 C CA . VAL A 1 198 ? -32.815 -35.434 -22.709 1.00 52.34 198 VAL A CA 1
ATOM 1461 C C . VAL A 1 198 ? -33.172 -34.592 -23.943 1.00 52.34 198 VAL A C 1
ATOM 1463 O O . VAL A 1 198 ? -34.328 -34.572 -24.364 1.00 52.34 198 VAL A O 1
ATOM 1466 N N . LYS A 1 199 ? -32.160 -33.987 -24.576 1.00 52.09 199 LYS A N 1
ATOM 1467 C CA . LYS A 1 199 ? -32.068 -33.809 -26.034 1.00 52.09 199 LYS A CA 1
ATOM 1468 C C . LYS A 1 199 ? -30.595 -33.866 -26.445 1.00 52.09 199 LYS A C 1
ATOM 1470 O O . LYS A 1 199 ? -29.766 -33.174 -25.865 1.00 52.09 199 LYS A O 1
ATOM 1475 N N . ALA A 1 200 ? -30.321 -34.754 -27.391 1.00 51.56 200 ALA A N 1
ATOM 1476 C CA . ALA A 1 200 ? -29.033 -35.052 -27.995 1.00 51.56 200 ALA A CA 1
ATOM 1477 C C . ALA A 1 200 ? -28.981 -34.443 -29.401 1.00 51.56 200 ALA A C 1
ATOM 1479 O O . ALA A 1 200 ? -29.984 -34.551 -30.102 1.00 51.56 200 ALA A O 1
ATOM 1480 N N . GLU A 1 201 ? -27.838 -33.866 -29.771 1.00 60.00 201 GLU A N 1
ATOM 1481 C CA . GLU A 1 201 ? -27.346 -33.608 -31.140 1.00 60.00 201 GLU A CA 1
ATOM 1482 C C . GLU A 1 201 ? -25.802 -33.726 -31.017 1.00 60.00 201 GLU A C 1
ATOM 1484 O O . GLU A 1 201 ? -25.225 -33.058 -30.157 1.00 60.00 201 GLU A O 1
ATOM 1489 N N . GLU A 1 202 ? -25.229 -34.875 -31.412 1.00 58.62 202 GLU A N 1
ATOM 1490 C CA . GLU A 1 202 ? -24.420 -35.112 -32.642 1.00 58.62 202 GLU A CA 1
ATOM 1491 C C . GLU A 1 202 ? -23.126 -34.264 -32.665 1.00 58.62 202 GLU A C 1
ATOM 1493 O O . GLU A 1 202 ? -23.188 -33.040 -32.670 1.00 58.62 202 GLU A O 1
ATOM 1498 N N . GLU A 1 203 ? -21.952 -34.825 -32.336 1.00 57.16 203 GLU A N 1
ATOM 1499 C CA . GLU A 1 203 ? -21.032 -35.680 -33.137 1.00 57.16 203 GLU A CA 1
ATOM 1500 C C . GLU A 1 203 ? -20.184 -34.899 -34.162 1.00 57.16 203 GLU A C 1
ATOM 1502 O O . GLU A 1 203 ? -20.731 -34.290 -35.068 1.00 57.16 203 GLU A O 1
ATOM 1507 N N . ASP A 1 204 ? -18.856 -34.911 -33.949 1.00 62.75 204 ASP A N 1
ATOM 1508 C CA . ASP A 1 204 ? -17.734 -34.964 -34.924 1.00 62.75 204 ASP A CA 1
ATOM 1509 C C . ASP A 1 204 ? -16.421 -34.759 -34.110 1.00 62.75 204 ASP A C 1
ATOM 1511 O O . ASP A 1 204 ? -16.290 -33.768 -33.385 1.00 62.75 204 ASP A O 1
ATOM 1515 N N . GLU A 1 205 ? -15.590 -35.794 -33.871 1.00 66.56 205 GLU A N 1
ATOM 1516 C CA . GLU A 1 205 ? -14.407 -36.227 -34.678 1.00 66.56 205 GLU A CA 1
ATOM 1517 C C . GLU A 1 205 ? -13.391 -35.069 -34.872 1.00 66.56 205 GLU A C 1
ATOM 1519 O O . GLU A 1 205 ? -13.764 -33.977 -35.275 1.00 66.56 205 GLU A O 1
ATOM 1524 N N . ASP A 1 206 ? -12.103 -35.094 -34.499 1.00 63.28 206 ASP A N 1
ATOM 1525 C CA . ASP A 1 206 ? -10.997 -36.061 -34.616 1.00 63.28 206 ASP A CA 1
ATOM 1526 C C . ASP A 1 206 ? -9.854 -35.588 -33.664 1.00 63.28 206 ASP A C 1
ATOM 1528 O O . ASP A 1 206 ? -9.612 -34.390 -33.525 1.00 63.28 206 ASP A O 1
ATOM 1532 N N . ALA A 1 207 ? -9.253 -36.428 -32.813 1.00 62.34 207 ALA A N 1
ATOM 1533 C CA . ALA A 1 207 ? -8.066 -37.271 -33.048 1.00 62.34 207 ALA A CA 1
ATOM 1534 C C . ALA A 1 207 ? -6.708 -36.532 -33.215 1.00 62.34 207 ALA A C 1
ATOM 1536 O O . ALA A 1 207 ? -6.316 -36.154 -34.317 1.00 62.34 207 ALA A O 1
ATOM 1537 N N . ALA A 1 208 ? -5.951 -36.438 -32.108 1.00 59.16 208 ALA A N 1
ATOM 1538 C CA . ALA A 1 208 ? -4.492 -36.640 -32.021 1.00 59.16 208 ALA A CA 1
ATOM 1539 C C . ALA A 1 208 ? -4.078 -36.898 -30.561 1.00 59.16 208 ALA A C 1
ATOM 1541 O O . ALA A 1 208 ? -4.496 -36.108 -29.684 1.00 59.16 208 ALA A O 1
#

InterPro domains:
  IPR001005 SANT/Myb domain [PF00249] (27-76)
  IPR001005 SANT/Myb domain [PS50090] (27-79)
  IPR001005 SANT/Myb domain [SM00717] (23-81)
  IPR001005 SANT/Myb domain [cd00167] (27-59)
  IPR009057 Homedomain-like superfamily [SSF46689] (25-82)